Protein AF-A0A1Y5I4E2-F1 (afdb_monomer_lite)

pLDDT: mean 77.75, std 23.13, range [30.97, 98.62]

Secondary structure (DSSP, 8-state):
--SHHHHHHHHHHHHHHHHHHHHHHHHTTS-------------HHHHHHHHHHTT----TTS----------S----TT-S--TT--GGGSPPHHHHHHHHHHHHHHHHHH-HHHHHHHS-HHHHHHHHHHHHHH-SEEEEEEEESSHHHHHHHHHHHHHHTT-----EESSEETTEE-PPPSSSEEEEEETTTTEEEEEE---S--EEEEEEE-TTS-B--EEEE-TTTT--

Radius of gyration: 26.28 Å; chains: 1; bounding box: 71×52×66 Å

Foldseek 3Di:
DPPVVVVVVVVVVVVVVVVVVVVVVVVVVPPPDDDDDDDDDDDVVVVVVVVVVVPDDDDPPPDDDDDPDDPPDDPLPQQQFAAPPDDLVPADALVQLQVLLVQLQVQCVVPNNVRSCVVHPLVSNQSSLLNLLRQFSKKKKKAKAQFPVLRVVLLVLSCNRRVADADEEAPQDDPNHGDDADPTIKIKIAIRVHNYIYIDHDPDDDGAMWIWGQGPVRDTDTGDSDHSCSRPD

InterPro domains:
  IPR014953 Protein of unknown function DUF1824 [PF08854] (100-230)

Structure (mmCIF, N/CA/C/O backbone):
data_AF-A0A1Y5I4E2-F1
#
_entry.id   AF-A0A1Y5I4E2-F1
#
loop_
_atom_site.group_PDB
_atom_site.id
_atom_site.type_symbol
_atom_site.label_atom_id
_atom_site.label_alt_id
_atom_site.label_comp_id
_atom_site.label_asym_id
_atom_site.label_entity_id
_atom_site.label_seq_id
_atom_site.pdbx_PDB_ins_code
_atom_site.Cartn_x
_atom_site.Cartn_y
_atom_site.Cartn_z
_atom_site.occupancy
_atom_site.B_iso_or_equiv
_atom_site.auth_seq_id
_atom_site.auth_comp_id
_atom_site.auth_asym_id
_atom_site.auth_atom_id
_atom_site.pdbx_PDB_model_num
ATOM 1 N N . MET A 1 1 ? -16.237 -11.677 48.655 1.00 51.31 1 MET A N 1
ATOM 2 C CA . MET A 1 1 ? -15.275 -10.548 48.685 1.00 51.31 1 MET A CA 1
ATOM 3 C C . MET A 1 1 ? -13.861 -10.931 48.207 1.00 51.31 1 MET A C 1
ATOM 5 O O . MET A 1 1 ? -12.921 -10.199 48.474 1.00 51.31 1 MET A O 1
ATOM 9 N N . SER A 1 2 ? -13.696 -12.000 47.412 1.00 51.56 2 SER A N 1
ATOM 10 C CA . SER A 1 2 ? -12.362 -12.505 47.020 1.00 51.56 2 SER A CA 1
ATOM 11 C C . SER A 1 2 ? -11.961 -12.226 45.562 1.00 51.56 2 SER A C 1
ATOM 13 O O . SER A 1 2 ? -10.817 -12.459 45.198 1.00 51.56 2 SER A O 1
ATOM 15 N N . HIS A 1 3 ? -12.856 -11.676 44.729 1.00 40.53 3 HIS A N 1
ATOM 16 C CA . HIS A 1 3 ? -12.553 -11.356 43.322 1.00 40.53 3 HIS A CA 1
ATOM 17 C C . HIS A 1 3 ? -11.984 -9.940 43.098 1.00 40.53 3 HIS A C 1
ATOM 19 O O . HIS A 1 3 ? -11.268 -9.718 42.127 1.00 40.53 3 HIS A O 1
ATOM 25 N N . ALA A 1 4 ? -12.230 -8.988 44.007 1.00 40.38 4 ALA A N 1
ATOM 26 C CA . ALA A 1 4 ? -11.749 -7.607 43.861 1.00 40.38 4 ALA A CA 1
ATOM 27 C C . ALA A 1 4 ? -10.243 -7.445 44.169 1.00 40.38 4 ALA A C 1
ATOM 29 O O . ALA A 1 4 ? -9.578 -6.584 43.598 1.00 40.38 4 ALA A O 1
ATOM 30 N N . LEU A 1 5 ? -9.677 -8.309 45.020 1.00 39.72 5 LEU A N 1
ATOM 31 C CA . LEU A 1 5 ? -8.260 -8.265 45.409 1.00 39.72 5 LEU A CA 1
ATOM 32 C C . LEU A 1 5 ? -7.315 -8.845 44.339 1.00 39.72 5 LEU A C 1
ATOM 34 O O . LEU A 1 5 ? -6.164 -8.424 44.248 1.00 39.72 5 LEU A O 1
ATOM 38 N N . ALA A 1 6 ? -7.799 -9.748 43.478 1.00 43.41 6 ALA A N 1
ATOM 39 C CA . ALA A 1 6 ? -7.001 -10.316 42.387 1.00 43.41 6 ALA A CA 1
ATOM 40 C C . ALA A 1 6 ? -6.762 -9.308 41.243 1.00 43.41 6 ALA A C 1
ATOM 42 O O . ALA A 1 6 ? -5.669 -9.251 40.679 1.00 43.41 6 ALA A O 1
ATOM 43 N N . SER A 1 7 ? -7.754 -8.458 40.949 1.00 41.78 7 SER A N 1
ATOM 44 C CA . SER A 1 7 ? -7.669 -7.446 39.885 1.00 41.78 7 SER A CA 1
ATOM 45 C C . SER A 1 7 ? -6.688 -6.313 40.233 1.00 41.78 7 SER A C 1
ATOM 47 O O . SER A 1 7 ? -5.865 -5.911 39.411 1.00 41.78 7 SER A O 1
ATOM 49 N N . LEU A 1 8 ? -6.665 -5.874 41.497 1.00 40.12 8 LEU A N 1
ATOM 50 C CA . LEU A 1 8 ? -5.746 -4.829 41.974 1.00 40.12 8 LEU A CA 1
ATOM 51 C C . LEU A 1 8 ? -4.272 -5.275 41.998 1.00 40.12 8 LEU A C 1
ATOM 53 O O . LEU A 1 8 ? -3.380 -4.468 41.722 1.00 40.12 8 LEU A O 1
ATOM 57 N N . ASN A 1 9 ? -4.001 -6.557 42.268 1.00 40.69 9 ASN A N 1
ATOM 58 C CA . ASN A 1 9 ? -2.637 -7.096 42.248 1.00 40.69 9 ASN A CA 1
ATOM 59 C C . ASN A 1 9 ? -2.086 -7.261 40.822 1.00 40.69 9 ASN A C 1
ATOM 61 O O . ASN A 1 9 ? -0.894 -7.039 40.603 1.00 40.69 9 ASN A O 1
ATOM 65 N N . SER A 1 10 ? -2.945 -7.565 39.842 1.00 40.97 10 SER A N 1
ATOM 66 C CA . SER A 1 10 ? -2.545 -7.642 38.430 1.00 40.97 10 SER A CA 1
ATOM 67 C C . SER A 1 10 ? -2.156 -6.264 37.880 1.00 40.97 10 SER A C 1
ATOM 69 O O . SER A 1 10 ? -1.073 -6.112 37.313 1.00 40.97 10 SER A O 1
ATOM 71 N N . VAL A 1 11 ? -2.959 -5.231 38.170 1.00 41.91 11 VAL A N 1
ATOM 72 C CA . VAL A 1 11 ? -2.691 -3.844 37.746 1.00 41.91 11 VAL A CA 1
ATOM 73 C C . VAL A 1 11 ? -1.412 -3.285 38.389 1.00 41.91 11 VAL A C 1
ATOM 75 O O . VAL A 1 11 ? -0.619 -2.627 37.712 1.00 41.91 11 VAL A O 1
ATOM 78 N N . ARG A 1 12 ? -1.135 -3.587 39.668 1.00 40.00 12 ARG A N 1
ATOM 79 C CA . ARG A 1 12 ? 0.126 -3.180 40.325 1.00 40.00 12 ARG A CA 1
ATOM 80 C C . ARG A 1 12 ? 1.362 -3.847 39.712 1.00 40.00 12 ARG A C 1
ATOM 82 O O . ARG A 1 12 ? 2.395 -3.190 39.576 1.00 40.00 12 ARG A O 1
ATOM 89 N N . SER A 1 13 ? 1.254 -5.107 39.290 1.00 45.50 13 SER A N 1
ATOM 90 C CA . SER A 1 13 ? 2.353 -5.840 38.648 1.00 45.50 13 SER A CA 1
ATOM 91 C C . SER A 1 13 ? 2.711 -5.262 37.270 1.00 45.50 13 SER A C 1
ATOM 93 O O . SER A 1 13 ? 3.890 -5.080 36.955 1.00 45.50 13 SER A O 1
ATOM 95 N N . THR A 1 14 ? 1.714 -4.855 36.474 1.00 44.25 14 THR A N 1
ATOM 96 C CA . THR A 1 14 ? 1.960 -4.284 35.135 1.00 44.25 14 THR A CA 1
ATOM 97 C C . THR A 1 14 ? 2.554 -2.873 35.185 1.00 44.25 14 THR A C 1
ATOM 99 O O . THR A 1 14 ? 3.350 -2.506 34.317 1.00 44.25 14 THR A O 1
ATOM 102 N N . VAL A 1 15 ? 2.218 -2.082 36.211 1.00 44.50 15 VAL A N 1
ATOM 103 C CA . VAL A 1 15 ? 2.801 -0.743 36.421 1.00 44.50 15 VAL A CA 1
ATOM 104 C C . VAL A 1 15 ? 4.270 -0.835 36.863 1.00 44.50 15 VAL A C 1
ATOM 106 O O . VAL A 1 15 ? 5.087 -0.026 36.423 1.00 44.50 15 VAL A O 1
ATOM 109 N N . HIS A 1 16 ? 4.649 -1.848 37.651 1.00 37.38 16 HIS A N 1
ATOM 110 C CA . HIS A 1 16 ? 6.056 -2.101 37.999 1.00 37.38 16 HIS A CA 1
ATOM 111 C C . HIS A 1 16 ? 6.899 -2.571 36.805 1.00 37.38 16 HIS A C 1
ATOM 113 O O . HIS A 1 16 ? 8.017 -2.086 36.629 1.00 37.38 16 HIS A O 1
ATOM 119 N N . ALA A 1 17 ? 6.353 -3.421 35.929 1.00 42.50 17 ALA A N 1
ATOM 120 C CA . ALA A 1 17 ? 7.069 -3.892 34.740 1.00 42.50 17 ALA A CA 1
ATOM 121 C C . ALA A 1 17 ? 7.377 -2.761 33.734 1.00 42.50 17 ALA A C 1
ATOM 123 O O . ALA A 1 17 ? 8.455 -2.730 33.139 1.00 42.50 17 ALA A O 1
ATOM 124 N N . LYS A 1 18 ? 6.469 -1.783 33.578 1.00 41.03 18 LYS A N 1
ATOM 125 C CA . LYS A 1 18 ? 6.695 -0.623 32.694 1.00 41.03 18 LYS A CA 1
ATOM 126 C C . LYS A 1 18 ? 7.703 0.384 33.261 1.00 41.03 18 LYS A C 1
ATOM 128 O O . LYS A 1 18 ? 8.426 0.999 32.482 1.00 41.03 18 LYS A O 1
ATOM 133 N N . LYS A 1 19 ? 7.803 0.522 34.589 1.00 40.22 19 LYS A N 1
ATOM 134 C CA . LYS A 1 19 ? 8.773 1.427 35.234 1.00 40.22 19 LYS A CA 1
ATOM 135 C C . LYS A 1 19 ? 10.211 0.887 35.154 1.00 40.22 19 LYS A C 1
ATOM 137 O O . LYS A 1 19 ? 11.126 1.637 34.828 1.00 40.22 19 LYS A O 1
ATOM 142 N N . GLN A 1 20 ? 10.387 -0.430 35.303 1.00 43.56 20 GLN A N 1
ATOM 143 C CA . GLN A 1 20 ? 11.697 -1.088 35.181 1.00 43.56 20 GLN A CA 1
ATOM 144 C C . GLN A 1 20 ? 12.292 -1.025 33.763 1.00 43.56 20 GLN A C 1
ATOM 146 O O . GLN A 1 20 ? 13.511 -0.969 33.608 1.00 43.56 20 GLN A O 1
ATOM 151 N N . TYR A 1 21 ? 11.457 -1.002 32.717 1.00 38.44 21 TYR A N 1
ATOM 152 C CA . TYR A 1 21 ? 11.947 -0.929 31.335 1.00 38.44 21 TYR A CA 1
ATOM 153 C C . TYR A 1 21 ? 12.496 0.464 30.973 1.00 38.44 21 TYR A C 1
ATOM 155 O O . TYR A 1 21 ? 13.451 0.572 30.206 1.00 38.44 21 TYR A O 1
ATOM 163 N N . VAL A 1 22 ? 11.936 1.527 31.562 1.00 43.38 22 VAL A N 1
ATOM 164 C CA . VAL A 1 22 ? 12.382 2.914 31.343 1.00 43.38 22 VAL A CA 1
ATOM 165 C C . VAL A 1 22 ? 13.633 3.237 32.171 1.00 43.38 22 VAL A C 1
ATOM 167 O O . VAL A 1 22 ? 14.562 3.853 31.655 1.00 43.38 22 VAL A O 1
ATOM 170 N N . GLU A 1 23 ? 13.730 2.749 33.411 1.00 40.38 23 GLU A N 1
ATOM 171 C CA . GLU A 1 23 ? 14.911 2.970 34.268 1.00 40.38 23 GLU A CA 1
ATOM 172 C C . GLU A 1 23 ? 16.158 2.213 33.767 1.00 40.38 23 GLU A C 1
ATOM 174 O O . GLU A 1 23 ? 17.275 2.735 33.830 1.00 40.38 23 GLU A O 1
ATOM 179 N N . ARG A 1 24 ? 15.981 1.036 33.149 1.00 38.97 24 ARG A N 1
ATOM 180 C CA . ARG A 1 24 ? 17.079 0.270 32.532 1.00 38.97 24 ARG A CA 1
ATOM 181 C C . ARG A 1 24 ? 17.623 0.911 31.249 1.00 38.97 24 ARG A C 1
ATOM 183 O O . ARG A 1 24 ? 18.785 0.696 30.927 1.00 38.97 24 ARG A O 1
ATOM 190 N N . TRP A 1 25 ? 16.830 1.728 30.553 1.00 38.53 25 TRP A N 1
ATOM 191 C CA . TRP A 1 25 ? 17.285 2.493 29.383 1.00 38.53 25 TRP A CA 1
ATOM 192 C C . TRP A 1 25 ? 18.037 3.780 29.761 1.00 38.53 25 TRP A C 1
ATOM 194 O O . TRP A 1 25 ? 18.889 4.240 29.004 1.00 38.53 25 TRP A O 1
ATOM 204 N N . ILE A 1 26 ? 17.763 4.347 30.942 1.00 43.56 26 ILE A N 1
ATOM 205 C CA . ILE A 1 26 ? 18.434 5.559 31.441 1.00 43.56 26 ILE A CA 1
ATOM 206 C C . ILE A 1 26 ? 19.771 5.211 32.123 1.00 43.56 26 ILE A C 1
ATOM 208 O O . ILE A 1 26 ? 20.755 5.927 31.940 1.00 43.56 26 ILE A O 1
ATOM 212 N N . SER A 1 27 ? 19.864 4.073 32.822 1.00 37.62 27 SER A N 1
ATOM 213 C CA . SER A 1 27 ? 21.098 3.659 33.513 1.00 37.62 27 SER A CA 1
ATOM 214 C C . SER A 1 27 ? 22.247 3.271 32.566 1.00 37.62 27 SER A C 1
ATOM 216 O O . SER A 1 27 ? 23.404 3.500 32.905 1.00 37.62 27 SER A O 1
ATOM 218 N N . THR A 1 28 ? 21.973 2.783 31.350 1.00 39.16 28 THR A N 1
ATOM 219 C CA . THR A 1 28 ? 23.027 2.438 30.368 1.00 39.16 28 THR A CA 1
ATOM 220 C C . THR A 1 28 ? 23.722 3.666 29.758 1.00 39.16 28 THR A C 1
ATOM 222 O O . THR A 1 28 ? 24.759 3.525 29.117 1.00 39.16 28 THR A O 1
ATOM 225 N N . ARG A 1 29 ? 23.206 4.884 29.979 1.00 38.81 29 ARG A N 1
ATOM 226 C CA . ARG A 1 29 ? 23.812 6.135 29.485 1.00 38.81 29 ARG A CA 1
ATOM 227 C C . ARG A 1 29 ? 24.603 6.912 30.543 1.00 38.81 29 ARG A C 1
ATOM 229 O O . ARG A 1 29 ? 25.260 7.880 30.188 1.00 38.81 29 ARG A O 1
ATOM 236 N N . ALA A 1 30 ? 24.542 6.496 31.810 1.00 36.81 30 ALA A N 1
ATOM 237 C CA . ALA A 1 30 ? 25.152 7.197 32.944 1.00 36.81 30 ALA A CA 1
ATOM 238 C C . ALA A 1 30 ? 26.340 6.443 33.580 1.00 36.81 30 ALA A C 1
ATOM 240 O O . ALA A 1 30 ? 26.859 6.866 34.606 1.00 36.81 30 ALA A O 1
ATOM 241 N N . SER A 1 31 ? 26.797 5.342 32.976 1.00 38.50 31 SER A N 1
ATOM 242 C CA . SER A 1 31 ? 28.003 4.615 33.401 1.00 38.50 31 SER A CA 1
ATOM 243 C C . SER A 1 31 ? 29.049 4.612 32.289 1.00 38.50 31 SER A C 1
ATOM 245 O O . SER A 1 31 ? 29.419 3.574 31.752 1.00 38.50 31 SER A O 1
ATOM 247 N N . SER A 1 32 ? 29.513 5.805 31.932 1.00 38.94 32 SER A N 1
ATOM 248 C CA . SER A 1 32 ? 30.791 6.010 31.250 1.00 38.94 32 SER A CA 1
ATOM 249 C C . SER A 1 32 ? 31.488 7.210 31.882 1.00 38.94 32 SER A C 1
ATOM 251 O O . SER A 1 32 ? 31.763 8.203 31.221 1.00 38.94 32 SER A O 1
ATOM 253 N N . ASP A 1 33 ? 31.699 7.136 33.191 1.00 37.03 33 ASP A N 1
ATOM 254 C CA . ASP A 1 33 ? 32.657 7.997 33.871 1.00 37.03 33 ASP A CA 1
ATOM 255 C C . ASP A 1 33 ? 33.364 7.132 34.913 1.00 37.03 33 ASP A C 1
ATOM 257 O O . ASP A 1 33 ? 32.889 6.901 36.025 1.00 37.03 33 ASP A O 1
ATOM 261 N N . GLY A 1 34 ? 34.435 6.497 34.449 1.00 33.91 34 GLY A N 1
ATOM 262 C CA . GLY A 1 34 ? 35.302 5.636 35.231 1.00 33.91 34 GLY A CA 1
ATOM 263 C C . GLY A 1 34 ? 36.713 6.182 35.139 1.00 33.91 34 GLY A C 1
ATOM 264 O O . GLY A 1 34 ? 37.438 5.876 34.196 1.00 33.91 34 GLY A O 1
ATOM 265 N N . SER A 1 35 ? 37.081 6.999 36.122 1.00 30.97 35 SER A N 1
ATOM 266 C CA . SER A 1 35 ? 38.462 7.365 36.407 1.00 30.97 35 SER A CA 1
ATOM 267 C C . SER A 1 35 ? 39.299 6.100 36.608 1.00 30.97 35 SER A C 1
ATOM 269 O O . SER A 1 35 ? 38.944 5.221 37.393 1.00 30.97 35 SER A O 1
ATOM 271 N N . SER A 1 36 ? 40.427 6.005 35.914 1.00 34.34 36 SER A N 1
ATOM 272 C CA . SER A 1 36 ? 41.507 5.075 36.244 1.00 34.34 36 SER A CA 1
ATOM 273 C C . SER A 1 36 ? 42.821 5.831 36.122 1.00 34.34 36 SER A C 1
ATOM 275 O O . SER A 1 36 ? 43.254 6.191 35.029 1.00 34.34 36 SER A O 1
ATOM 277 N N . GLU A 1 37 ? 43.420 6.123 37.275 1.00 35.97 37 GLU A N 1
ATOM 278 C CA . GLU A 1 37 ? 44.834 6.463 37.381 1.00 35.97 37 GLU A CA 1
ATOM 279 C C . GLU A 1 37 ? 45.659 5.233 36.984 1.00 35.97 37 GLU A C 1
ATOM 281 O O . GLU A 1 37 ? 45.446 4.134 37.492 1.00 35.97 37 GLU A O 1
ATOM 286 N N . GLY A 1 38 ? 46.581 5.421 36.043 1.00 38.34 38 GLY A N 1
ATOM 287 C CA . GLY A 1 38 ? 47.401 4.358 35.465 1.00 38.34 38 GLY A CA 1
ATOM 288 C C . GLY A 1 38 ? 47.805 4.732 34.047 1.00 38.34 38 GLY A C 1
ATOM 289 O O . GLY A 1 38 ? 47.241 4.241 33.075 1.00 38.34 38 GLY A O 1
ATOM 290 N N . GLY A 1 39 ? 48.719 5.694 33.924 1.00 48.09 39 GLY A N 1
ATOM 291 C CA . GLY A 1 39 ? 49.140 6.241 32.641 1.00 48.09 39 GLY A CA 1
ATOM 292 C C . GLY A 1 39 ? 49.983 5.268 31.823 1.00 48.09 39 GLY A C 1
ATOM 293 O O . GLY A 1 39 ? 51.203 5.291 31.922 1.00 48.09 39 GLY A O 1
ATOM 294 N N . GLU A 1 40 ? 49.344 4.533 30.918 1.00 52.78 40 GLU A N 1
ATOM 295 C CA . GLU A 1 40 ? 49.950 4.139 29.646 1.00 52.78 40 GLU A CA 1
ATOM 296 C C . GLU A 1 40 ? 49.044 4.621 28.510 1.00 52.78 40 GLU A C 1
ATOM 298 O O . GLU A 1 40 ? 47.880 4.240 28.386 1.00 52.78 40 GLU A O 1
ATOM 303 N N . LYS A 1 41 ? 49.567 5.537 27.686 1.00 50.78 41 LYS A N 1
ATOM 304 C CA . LYS A 1 41 ? 48.859 6.049 26.511 1.00 50.78 41 LYS A CA 1
ATOM 305 C C . LYS A 1 41 ? 48.628 4.890 25.543 1.00 50.78 41 LYS A C 1
ATOM 307 O O . LYS A 1 41 ? 49.572 4.430 24.904 1.00 50.78 41 LYS A O 1
ATOM 312 N N . PHE A 1 42 ? 47.375 4.471 25.381 1.00 51.09 42 PHE A N 1
ATOM 313 C CA . PHE A 1 42 ? 46.968 3.602 24.281 1.00 51.09 42 PHE A CA 1
ATOM 314 C C . PHE A 1 42 ? 47.317 4.293 22.957 1.00 51.09 42 PHE A C 1
ATOM 316 O O . PHE A 1 42 ? 46.689 5.275 22.561 1.00 51.09 42 PHE A O 1
ATOM 323 N N . THR A 1 43 ? 48.361 3.813 22.287 1.00 73.19 43 THR A N 1
ATOM 324 C CA . THR A 1 43 ? 48.709 4.245 20.932 1.00 73.19 43 THR A CA 1
ATOM 325 C C . THR A 1 43 ? 48.278 3.169 19.946 1.00 73.19 43 THR A C 1
ATOM 327 O O . THR A 1 43 ? 48.347 1.976 20.243 1.00 73.19 43 THR A O 1
ATOM 330 N N . ASN A 1 44 ? 47.870 3.577 18.740 1.00 57.72 44 ASN A N 1
ATOM 331 C CA . ASN A 1 44 ? 47.483 2.648 17.672 1.00 57.72 44 ASN A CA 1
ATOM 332 C C . ASN A 1 44 ? 48.594 1.634 17.336 1.00 57.72 44 ASN A C 1
ATOM 334 O O . ASN A 1 44 ? 48.298 0.541 16.870 1.00 57.72 44 ASN A O 1
ATOM 338 N N . ALA A 1 45 ? 49.861 1.948 17.631 1.00 56.47 45 ALA A N 1
ATOM 339 C CA . ALA A 1 45 ? 50.985 1.030 17.463 1.00 56.47 45 ALA A CA 1
ATOM 340 C C . ALA A 1 45 ? 50.890 -0.219 18.366 1.00 56.47 45 ALA A C 1
ATOM 342 O O . ALA A 1 45 ? 51.206 -1.317 17.913 1.00 56.47 45 ALA A O 1
ATOM 343 N N . GLY A 1 46 ? 50.386 -0.087 19.600 1.00 57.91 46 GLY A N 1
ATOM 344 C CA . GLY A 1 46 ? 50.200 -1.222 20.515 1.00 57.91 46 GLY A CA 1
ATOM 345 C C . GLY A 1 46 ? 49.121 -2.203 20.044 1.00 57.91 46 GLY A C 1
ATOM 346 O O . GLY A 1 46 ? 49.274 -3.415 20.184 1.00 57.91 46 GLY A O 1
ATOM 347 N N . ALA A 1 47 ? 48.069 -1.692 19.395 1.00 57.03 47 ALA A N 1
ATOM 348 C CA . ALA A 1 47 ? 46.997 -2.514 18.836 1.00 57.03 47 ALA A CA 1
ATOM 349 C C . ALA A 1 47 ? 47.472 -3.379 17.652 1.00 57.03 47 ALA A C 1
ATOM 351 O O . ALA A 1 47 ? 47.037 -4.522 17.509 1.00 57.03 47 ALA A O 1
ATOM 352 N N . PHE A 1 48 ? 48.396 -2.870 16.827 1.00 55.66 48 PHE A N 1
ATOM 353 C CA . PHE A 1 48 ? 48.936 -3.621 15.687 1.00 55.66 48 PHE A CA 1
ATOM 354 C C . PHE A 1 48 ? 50.002 -4.653 16.085 1.00 55.66 48 PHE A C 1
ATOM 356 O O . PHE A 1 48 ? 50.066 -5.707 15.450 1.00 55.66 48 PHE A O 1
ATOM 363 N N . SER A 1 49 ? 50.769 -4.424 17.158 1.00 57.31 49 SER A N 1
ATOM 364 C CA . SER A 1 49 ? 51.670 -5.452 17.709 1.00 57.31 49 SER A CA 1
ATOM 365 C C . SER A 1 49 ? 50.889 -6.641 18.281 1.00 57.31 49 SER A 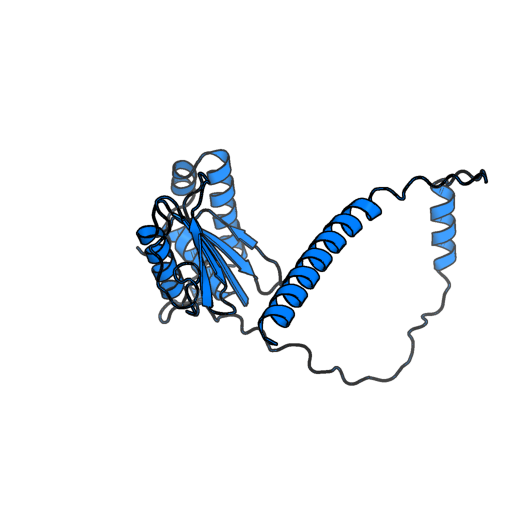C 1
ATOM 367 O O . SER A 1 49 ? 51.186 -7.785 17.929 1.00 57.31 49 SER A O 1
ATOM 369 N N . ALA A 1 50 ? 49.816 -6.382 19.040 1.00 57.00 50 ALA A N 1
ATOM 370 C CA . ALA A 1 50 ? 48.934 -7.424 19.581 1.00 57.00 50 ALA A CA 1
ATOM 371 C C . ALA A 1 50 ? 48.248 -8.269 18.484 1.00 57.00 50 ALA A C 1
ATOM 373 O O . ALA A 1 50 ? 47.993 -9.458 18.670 1.00 57.00 50 ALA A O 1
ATOM 374 N N . LEU A 1 51 ? 47.990 -7.683 17.308 1.00 52.62 51 LEU A N 1
ATOM 375 C CA . LEU A 1 51 ? 47.422 -8.398 16.159 1.00 52.62 51 LEU A CA 1
ATOM 376 C C . LEU A 1 51 ? 48.441 -9.304 15.443 1.00 52.62 51 LEU A C 1
ATOM 378 O O . LEU A 1 51 ? 48.051 -10.260 14.770 1.00 52.62 51 LEU A O 1
ATOM 382 N N . SER A 1 52 ? 49.739 -9.002 15.554 1.00 56.59 52 SER A N 1
ATOM 383 C CA . SER A 1 52 ? 50.804 -9.768 14.894 1.00 56.59 52 SER A CA 1
ATOM 384 C C . SER A 1 52 ? 51.174 -11.047 15.655 1.00 56.59 52 SER A C 1
ATOM 386 O O . SER A 1 52 ? 51.523 -12.049 15.030 1.00 56.59 52 SER A O 1
ATOM 388 N N . GLU A 1 53 ? 50.988 -11.056 16.977 1.00 56.31 53 GLU A N 1
ATOM 389 C CA . GLU A 1 53 ? 51.187 -12.229 17.840 1.00 56.31 53 GLU A CA 1
ATOM 390 C C . GLU A 1 53 ? 50.043 -13.258 17.733 1.00 56.31 53 GLU A C 1
ATOM 392 O O . GLU A 1 53 ? 50.230 -14.433 18.045 1.00 56.31 53 GLU A O 1
ATOM 397 N N . LEU A 1 54 ? 48.880 -12.874 17.187 1.00 50.84 54 LEU A N 1
ATOM 398 C CA . LEU A 1 54 ? 47.722 -13.764 17.010 1.00 50.84 54 LEU A CA 1
ATOM 399 C C . LEU A 1 54 ? 47.810 -14.685 15.770 1.00 50.84 54 LEU A C 1
ATOM 401 O O . LEU A 1 54 ? 46.864 -15.413 15.471 1.00 50.84 54 LEU A O 1
ATOM 405 N N . LYS A 1 55 ? 48.920 -14.664 15.014 1.00 53.72 55 LYS A N 1
ATOM 406 C CA . LYS A 1 55 ? 49.092 -15.475 13.787 1.00 53.72 55 LYS A CA 1
ATOM 407 C C . LYS A 1 55 ? 49.671 -16.876 14.002 1.00 53.72 55 LYS A C 1
ATOM 409 O O . LYS A 1 55 ? 49.699 -17.658 13.055 1.00 53.72 55 LYS A O 1
ATOM 414 N N . THR A 1 56 ? 50.049 -17.233 15.227 1.00 58.00 56 THR A N 1
ATOM 415 C CA . THR A 1 56 ? 50.466 -18.601 15.574 1.00 58.00 56 THR A CA 1
ATOM 416 C C . THR A 1 56 ? 49.608 -19.112 16.717 1.00 58.00 56 THR A C 1
ATOM 418 O O . THR A 1 56 ? 50.009 -19.149 17.874 1.00 58.00 56 THR A O 1
ATOM 421 N N . THR A 1 57 ? 48.381 -19.517 16.415 1.00 48.88 57 THR A N 1
ATOM 422 C CA . THR A 1 57 ? 47.612 -20.382 17.313 1.00 48.88 57 THR A CA 1
ATOM 423 C C . THR A 1 57 ? 46.910 -21.425 16.461 1.00 48.88 57 THR A C 1
ATOM 425 O O . THR A 1 57 ? 46.188 -21.106 15.520 1.00 48.88 57 THR A O 1
ATOM 428 N N . ARG A 1 58 ? 47.226 -22.690 16.752 1.00 56.75 58 ARG A N 1
ATOM 429 C CA . ARG A 1 58 ? 46.631 -23.879 16.137 1.00 56.75 58 ARG A CA 1
ATOM 430 C C . ARG A 1 58 ? 45.112 -23.822 16.302 1.00 56.75 58 ARG A C 1
ATOM 432 O O . ARG A 1 58 ? 44.634 -23.495 17.382 1.00 56.75 58 ARG A O 1
ATOM 439 N N . ASP A 1 59 ? 44.396 -24.154 15.233 1.00 58.62 59 ASP A N 1
ATOM 440 C CA . ASP A 1 59 ? 42.935 -24.160 15.164 1.00 58.62 59 ASP A CA 1
ATOM 441 C C . ASP A 1 59 ? 42.315 -24.994 16.311 1.00 58.62 59 ASP A C 1
ATOM 443 O O . ASP A 1 5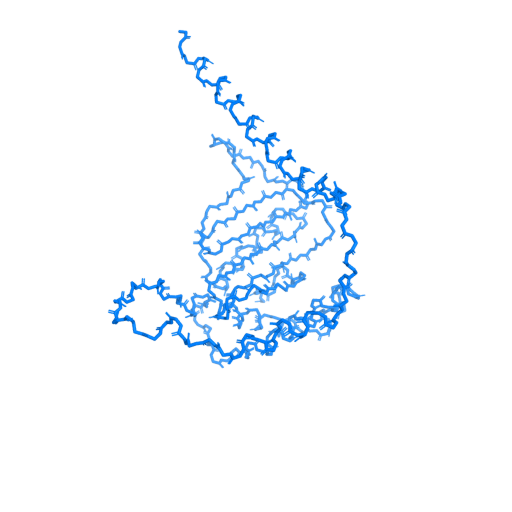9 ? 42.504 -26.215 16.346 1.00 58.62 59 ASP A O 1
ATOM 447 N N . PRO A 1 60 ? 41.583 -24.374 17.256 1.00 55.81 60 PRO A N 1
ATOM 448 C CA . PRO A 1 60 ? 40.952 -25.078 18.369 1.00 55.81 60 PRO A CA 1
ATOM 449 C C . PRO A 1 60 ? 39.665 -25.825 17.969 1.00 55.81 60 PRO A C 1
ATOM 451 O O . PRO A 1 60 ? 39.052 -26.464 18.824 1.00 55.81 60 PRO A O 1
ATOM 454 N N . PHE A 1 61 ? 39.250 -25.784 16.696 1.00 56.56 61 PHE A N 1
ATOM 455 C CA . PHE A 1 61 ? 38.059 -26.475 16.181 1.00 56.56 61 PHE A CA 1
ATOM 456 C C . PHE A 1 61 ? 38.374 -27.684 15.292 1.00 56.56 61 PHE A C 1
ATOM 458 O O . PHE A 1 61 ? 37.461 -28.359 14.801 1.00 56.56 61 PHE A O 1
ATOM 465 N N . ALA A 1 62 ? 39.650 -28.026 15.112 1.00 55.50 62 ALA A N 1
ATOM 466 C CA . ALA A 1 62 ? 40.032 -29.221 14.380 1.00 55.50 62 ALA A CA 1
ATOM 467 C C . ALA A 1 62 ? 39.719 -30.488 15.203 1.00 55.50 62 ALA A C 1
ATOM 469 O O . ALA A 1 62 ? 40.534 -30.946 16.001 1.00 55.50 62 ALA A O 1
ATOM 470 N N . ARG A 1 63 ? 38.553 -31.081 14.901 1.00 50.75 63 ARG A N 1
ATOM 471 C CA . ARG A 1 63 ? 38.000 -32.391 15.317 1.00 50.75 63 ARG A CA 1
ATOM 472 C C . ARG A 1 63 ? 36.976 -32.337 16.452 1.00 50.75 63 ARG A C 1
ATOM 474 O O . ARG A 1 63 ? 37.285 -32.527 17.621 1.00 50.75 63 ARG A O 1
ATOM 481 N N . THR A 1 64 ? 35.706 -32.305 16.065 1.00 44.97 64 THR A N 1
ATOM 482 C CA . THR A 1 64 ? 34.702 -33.208 16.639 1.00 44.97 64 THR A CA 1
ATOM 483 C C . THR A 1 64 ? 33.713 -33.594 15.546 1.00 44.97 64 THR A C 1
ATOM 485 O O . THR A 1 64 ? 33.233 -32.767 14.777 1.00 44.97 64 THR A O 1
ATOM 488 N N . SER A 1 65 ? 33.501 -34.899 15.463 1.00 48.59 65 SER A N 1
ATOM 489 C CA . SER A 1 65 ? 32.622 -35.647 14.579 1.00 48.59 65 SER A CA 1
ATOM 490 C C . SER A 1 65 ? 31.242 -35.011 14.392 1.00 48.59 65 SER A C 1
ATOM 492 O O . SER A 1 65 ? 30.671 -34.441 15.319 1.00 48.59 65 SER A O 1
ATOM 494 N N . ALA A 1 66 ? 30.710 -35.165 13.178 1.00 48.88 66 ALA A N 1
ATOM 495 C CA . ALA A 1 66 ? 29.397 -34.722 12.729 1.00 48.88 66 ALA A CA 1
ATOM 496 C C . ALA A 1 66 ? 28.295 -34.880 13.793 1.00 48.88 66 ALA A C 1
ATOM 498 O O . ALA A 1 66 ? 27.805 -35.977 14.061 1.00 48.88 66 ALA A O 1
ATOM 499 N N . ARG A 1 67 ? 27.858 -33.751 14.357 1.00 45.34 67 ARG A N 1
ATOM 500 C CA . ARG A 1 67 ? 26.566 -33.646 15.035 1.00 45.34 67 ARG A CA 1
ATOM 501 C C . ARG A 1 67 ? 25.488 -33.572 13.947 1.00 45.34 67 ARG A C 1
ATOM 503 O O . ARG A 1 67 ? 25.605 -32.702 13.080 1.00 45.34 67 ARG A O 1
ATOM 510 N N . PRO A 1 68 ? 24.451 -34.427 13.950 1.00 47.06 68 PRO A N 1
ATOM 511 C CA . PRO A 1 68 ? 23.356 -34.285 13.002 1.00 47.06 68 PRO A CA 1
ATOM 512 C C . PRO A 1 68 ? 22.717 -32.907 13.190 1.00 47.06 68 PRO A C 1
ATOM 514 O O . PRO A 1 68 ? 22.292 -32.534 14.287 1.00 47.06 68 PRO A O 1
ATOM 517 N N . ARG A 1 69 ? 22.721 -32.124 12.108 1.00 42.88 69 ARG A N 1
ATOM 518 C CA . ARG A 1 69 ? 22.065 -30.822 12.022 1.00 42.88 69 ARG A CA 1
ATOM 519 C C . ARG A 1 69 ? 20.580 -31.044 12.299 1.00 42.88 69 ARG A C 1
ATOM 521 O O . ARG A 1 69 ? 19.915 -31.747 11.544 1.00 42.88 69 ARG A O 1
ATOM 528 N N . ALA A 1 70 ? 20.073 -30.469 13.389 1.00 47.56 70 ALA A N 1
ATOM 529 C CA . ALA A 1 70 ? 18.635 -30.380 13.612 1.00 47.56 70 ALA A CA 1
ATOM 530 C C . ALA A 1 70 ? 17.991 -29.722 12.376 1.00 47.56 70 ALA A C 1
ATOM 532 O O . ALA A 1 70 ? 18.591 -28.780 11.843 1.00 47.56 70 ALA A O 1
ATOM 533 N N . PRO A 1 71 ? 16.829 -30.196 11.891 1.00 47.12 71 PRO A N 1
ATOM 534 C CA . PRO A 1 71 ? 16.179 -29.612 10.725 1.00 47.12 71 PRO A CA 1
ATOM 535 C C . PRO A 1 71 ? 15.843 -28.150 11.032 1.00 47.12 71 PRO A C 1
ATOM 537 O O . PRO A 1 71 ? 14.943 -27.838 11.808 1.00 47.12 71 PRO A O 1
ATOM 540 N N . SER A 1 72 ? 16.644 -27.249 10.470 1.00 50.97 72 SER A N 1
ATOM 541 C CA . SER A 1 72 ? 16.466 -25.814 10.594 1.00 50.97 72 SER A CA 1
ATOM 542 C C . SER A 1 72 ? 15.427 -25.361 9.578 1.00 50.97 72 SER A C 1
ATOM 544 O O . SER A 1 72 ? 15.693 -25.431 8.379 1.00 50.97 72 SER A O 1
ATOM 546 N N . THR A 1 73 ? 14.325 -24.836 10.117 1.00 51.50 73 THR A N 1
ATOM 547 C CA . THR A 1 73 ? 13.384 -23.894 9.494 1.00 51.50 73 THR A CA 1
ATOM 548 C C . THR A 1 73 ? 12.412 -24.507 8.475 1.00 51.50 73 THR A C 1
ATOM 550 O O . THR A 1 73 ? 12.846 -25.216 7.567 1.00 51.50 73 THR A O 1
ATOM 553 N N . PRO A 1 74 ? 11.090 -24.242 8.576 1.00 43.09 74 PRO A N 1
ATOM 554 C CA . PRO A 1 74 ? 10.183 -24.558 7.480 1.00 43.09 74 PRO A CA 1
ATOM 555 C C . PRO A 1 74 ? 10.684 -23.844 6.226 1.00 43.09 74 PRO A C 1
ATOM 557 O O . PRO A 1 74 ? 11.071 -22.676 6.283 1.00 43.09 74 PRO A O 1
ATOM 560 N N . SER A 1 75 ? 10.706 -24.569 5.111 1.00 41.88 75 SER A N 1
ATOM 561 C CA . SER A 1 75 ? 10.940 -24.003 3.789 1.00 41.88 75 SER A CA 1
ATOM 562 C C . SER A 1 75 ? 10.013 -22.801 3.624 1.00 41.88 75 SER A C 1
ATOM 564 O O . SER A 1 75 ? 8.792 -22.952 3.575 1.00 41.88 75 SER A O 1
ATOM 566 N N . ILE A 1 76 ? 10.594 -21.598 3.618 1.00 47.78 76 ILE A N 1
ATOM 567 C CA . ILE A 1 76 ? 9.885 -20.393 3.211 1.00 47.78 76 ILE A CA 1
ATOM 568 C C . ILE A 1 76 ? 9.479 -20.664 1.771 1.00 47.78 76 ILE A C 1
ATOM 570 O O . ILE A 1 76 ? 10.323 -20.734 0.881 1.00 47.78 76 ILE A O 1
ATOM 574 N N . THR A 1 77 ? 8.193 -20.916 1.568 1.00 48.91 77 THR A N 1
ATOM 575 C CA . THR A 1 77 ? 7.649 -21.089 0.230 1.00 48.91 77 THR A CA 1
ATOM 576 C C . THR A 1 77 ? 7.693 -19.707 -0.412 1.00 48.91 77 THR A C 1
ATOM 578 O O . THR A 1 77 ? 6.902 -18.832 -0.077 1.00 48.91 77 THR A O 1
ATOM 581 N N . THR A 1 78 ? 8.689 -19.454 -1.252 1.00 53.09 78 THR A N 1
ATOM 582 C CA . THR A 1 78 ? 8.706 -18.301 -2.155 1.00 53.09 78 THR A CA 1
ATOM 583 C C . THR A 1 78 ? 7.677 -18.548 -3.264 1.00 53.09 78 THR A C 1
ATOM 585 O O . THR A 1 78 ? 7.484 -19.690 -3.680 1.00 53.09 78 THR A O 1
ATOM 588 N N . GLY A 1 79 ? 6.959 -17.511 -3.713 1.00 58.12 79 GLY A N 1
ATOM 589 C CA . GLY A 1 79 ? 5.879 -17.665 -4.705 1.00 58.12 79 GLY A CA 1
ATOM 590 C C . GLY A 1 79 ? 4.444 -17.613 -4.167 1.00 58.12 79 GLY A C 1
ATOM 591 O O . GLY A 1 79 ? 3.522 -17.907 -4.919 1.00 58.12 79 GLY A O 1
ATOM 592 N N . VAL A 1 80 ? 4.223 -17.271 -2.891 1.00 74.56 80 VAL A N 1
ATOM 593 C CA . VAL A 1 80 ? 2.900 -17.434 -2.245 1.00 74.56 80 VAL A CA 1
ATOM 594 C C . VAL A 1 80 ? 1.909 -16.311 -2.578 1.00 74.56 80 VAL A C 1
ATOM 596 O O . VAL A 1 80 ? 0.707 -16.556 -2.626 1.00 74.56 80 VAL A O 1
ATOM 599 N N . PHE A 1 81 ? 2.380 -15.089 -2.845 1.00 88.00 81 PHE A N 1
ATOM 600 C CA . PHE A 1 81 ? 1.510 -13.915 -3.010 1.00 88.00 81 PHE A CA 1
ATOM 601 C C . PHE A 1 81 ? 1.311 -13.535 -4.481 1.00 88.00 81 PHE A C 1
ATOM 603 O O . PHE A 1 81 ? 1.719 -12.463 -4.937 1.00 88.00 81 PHE A O 1
ATOM 610 N N . ILE A 1 82 ? 0.712 -14.450 -5.244 1.00 88.19 82 ILE A N 1
ATOM 611 C CA . ILE A 1 82 ? 0.367 -14.244 -6.654 1.00 88.19 82 ILE A CA 1
ATOM 612 C C . ILE A 1 82 ? -1.089 -14.645 -6.862 1.00 88.19 82 ILE A C 1
ATOM 614 O O . ILE A 1 82 ? -1.491 -15.766 -6.556 1.00 88.19 82 ILE A O 1
ATOM 618 N N . LYS A 1 83 ? -1.888 -13.733 -7.419 1.00 88.19 83 LYS A N 1
ATOM 619 C CA . LYS A 1 83 ? -3.268 -14.028 -7.808 1.00 88.19 83 LYS A CA 1
ATOM 620 C C . LYS A 1 83 ? -3.304 -15.032 -8.957 1.00 88.19 83 LYS A C 1
ATOM 622 O O . LYS A 1 83 ? -2.528 -14.941 -9.908 1.00 88.19 83 LYS A O 1
ATOM 627 N N . THR A 1 84 ? -4.250 -15.965 -8.893 1.00 84.75 84 THR A N 1
ATOM 628 C CA . THR A 1 84 ? -4.501 -16.931 -9.967 1.00 84.75 84 THR A CA 1
ATOM 629 C C . THR A 1 84 ? -4.710 -16.209 -11.301 1.00 84.75 84 THR A C 1
ATOM 631 O O . THR A 1 84 ? -5.501 -15.272 -11.383 1.00 84.75 84 THR A O 1
ATOM 634 N N . GLY A 1 85 ? -3.994 -16.646 -12.339 1.00 82.12 85 GLY A N 1
ATOM 635 C CA . GLY A 1 85 ? -4.041 -16.048 -13.678 1.00 82.12 85 GLY A CA 1
ATOM 636 C C . GLY A 1 85 ? -2.961 -14.998 -13.959 1.00 82.12 85 GLY A C 1
ATOM 637 O O . GLY A 1 85 ? -2.823 -14.590 -15.108 1.00 82.12 85 GLY A O 1
ATOM 638 N N . VAL A 1 86 ? -2.165 -14.588 -12.965 1.00 84.94 86 VAL A N 1
ATOM 639 C CA . VAL A 1 86 ? -0.979 -13.748 -13.196 1.00 84.94 86 VAL A CA 1
ATOM 640 C C . VAL A 1 86 ? 0.221 -14.638 -13.520 1.00 84.94 86 VAL A C 1
ATOM 642 O O . VAL A 1 86 ? 0.632 -15.459 -12.701 1.00 84.94 86 VAL A O 1
ATOM 645 N N . ASP A 1 87 ? 0.807 -14.454 -14.705 1.00 85.75 87 ASP A N 1
ATOM 646 C CA . ASP A 1 87 ? 2.034 -15.145 -15.101 1.00 85.75 87 ASP A CA 1
ATOM 647 C C . ASP A 1 87 ? 3.264 -14.465 -14.480 1.00 85.75 87 ASP A C 1
ATOM 649 O O . ASP A 1 87 ? 3.670 -13.368 -14.875 1.00 85.75 87 ASP A O 1
ATOM 653 N N . ALA A 1 88 ? 3.877 -15.140 -13.505 1.00 83.81 88 ALA A N 1
ATOM 654 C CA . ALA A 1 88 ? 5.069 -14.662 -12.812 1.00 83.81 88 ALA A CA 1
ATOM 655 C C . ALA A 1 88 ? 6.276 -14.458 -13.745 1.00 83.81 88 ALA A C 1
ATOM 657 O O . ALA A 1 88 ? 7.148 -13.643 -13.439 1.00 83.81 88 ALA A O 1
ATOM 658 N N . SER A 1 89 ? 6.332 -15.163 -14.881 1.00 86.19 89 SER A N 1
ATOM 659 C CA . SER A 1 89 ? 7.420 -15.032 -15.858 1.00 86.19 89 SER A CA 1
ATOM 660 C C . SER A 1 89 ? 7.353 -13.725 -16.653 1.00 86.19 89 SER A C 1
ATOM 662 O O . SER A 1 89 ? 8.380 -13.234 -17.119 1.00 86.19 89 SER A O 1
ATOM 664 N N . MET A 1 90 ? 6.166 -13.115 -16.750 1.00 90.50 90 MET A N 1
ATOM 665 C CA . MET A 1 90 ? 5.966 -11.815 -17.395 1.00 90.50 90 MET A CA 1
ATOM 666 C C . MET A 1 90 ? 6.191 -10.634 -16.441 1.00 90.50 90 MET A C 1
ATOM 668 O O . MET A 1 90 ? 6.105 -9.474 -16.857 1.00 90.50 90 MET A O 1
ATOM 672 N N . LEU A 1 91 ? 6.439 -10.885 -15.154 1.00 93.31 91 LEU A N 1
ATOM 673 C CA . LEU A 1 91 ? 6.721 -9.834 -14.180 1.00 93.31 91 LEU A CA 1
ATOM 674 C C . LEU A 1 91 ? 8.182 -9.368 -14.290 1.00 93.31 91 LEU A C 1
ATOM 676 O O . LEU A 1 91 ? 9.064 -10.182 -14.572 1.00 93.31 91 LEU A O 1
ATOM 680 N N . PRO A 1 92 ? 8.473 -8.078 -14.031 1.00 95.56 92 PRO A N 1
ATOM 681 C CA . PRO A 1 92 ? 9.846 -7.585 -14.020 1.00 95.56 92 PRO A CA 1
ATOM 682 C C . PRO A 1 92 ? 10.725 -8.353 -13.021 1.00 95.56 92 PRO A C 1
ATOM 684 O O . PRO A 1 92 ? 10.245 -8.991 -12.068 1.00 95.56 92 PRO A O 1
ATOM 687 N N . THR A 1 93 ? 12.039 -8.287 -13.240 1.00 95.12 93 THR A N 1
ATOM 688 C CA . THR A 1 93 ? 13.015 -8.866 -12.312 1.00 95.12 93 THR A CA 1
ATOM 689 C C . THR A 1 93 ? 12.938 -8.167 -10.952 1.00 95.12 93 THR A C 1
ATOM 691 O O . THR A 1 93 ? 12.486 -7.025 -10.858 1.00 95.12 93 THR A O 1
ATOM 694 N N . THR A 1 94 ? 13.401 -8.824 -9.881 1.00 94.19 94 THR A N 1
ATOM 695 C CA . THR A 1 94 ? 13.479 -8.201 -8.545 1.00 94.19 94 THR A CA 1
ATOM 696 C C . THR A 1 94 ? 14.244 -6.882 -8.596 1.00 94.19 94 THR A C 1
ATOM 698 O O . THR A 1 94 ? 13.793 -5.886 -8.042 1.00 94.19 94 THR A O 1
ATOM 701 N N . ARG A 1 95 ? 15.372 -6.855 -9.320 1.00 95.69 95 ARG A N 1
ATOM 702 C CA . ARG A 1 95 ? 16.209 -5.663 -9.471 1.00 95.69 95 ARG A CA 1
ATOM 703 C C . ARG A 1 95 ? 15.453 -4.521 -10.146 1.00 95.69 95 ARG A C 1
ATOM 705 O O . ARG A 1 95 ? 15.458 -3.417 -9.614 1.00 95.69 95 ARG A O 1
ATOM 712 N N . ASP A 1 96 ? 14.800 -4.781 -11.277 1.00 97.00 96 ASP A N 1
ATOM 713 C CA . ASP A 1 96 ? 14.087 -3.736 -12.023 1.00 97.00 96 ASP A CA 1
ATOM 714 C C . ASP A 1 96 ? 12.898 -3.198 -11.224 1.00 97.00 96 ASP A C 1
ATOM 716 O O . ASP A 1 96 ? 12.689 -1.986 -11.156 1.00 97.00 96 ASP A O 1
ATOM 720 N N . ALA A 1 97 ? 12.164 -4.094 -10.557 1.00 97.06 97 ALA A N 1
ATOM 721 C CA . ALA A 1 97 ? 11.050 -3.728 -9.695 1.00 97.06 97 ALA A CA 1
ATOM 722 C C . ALA A 1 97 ? 11.506 -2.872 -8.503 1.00 97.06 97 ALA A C 1
ATOM 724 O O . ALA A 1 97 ? 10.903 -1.836 -8.222 1.00 97.06 97 ALA A O 1
ATOM 725 N N . GLU A 1 98 ? 12.597 -3.252 -7.828 1.00 96.69 98 GLU A N 1
ATOM 726 C CA . GLU A 1 98 ? 13.179 -2.430 -6.766 1.00 96.69 98 GLU A CA 1
ATOM 727 C C . GLU A 1 98 ? 13.635 -1.066 -7.289 1.00 96.69 98 GLU A C 1
ATOM 729 O O . GLU A 1 98 ? 13.364 -0.054 -6.649 1.00 96.69 98 GLU A O 1
ATOM 734 N N . THR A 1 99 ? 14.339 -1.016 -8.423 1.00 97.75 99 THR A N 1
ATOM 735 C CA . THR A 1 99 ? 14.820 0.244 -9.003 1.00 97.75 99 THR A CA 1
ATOM 736 C C . THR A 1 99 ? 13.659 1.181 -9.323 1.00 97.75 99 THR A C 1
ATOM 738 O O . THR A 1 99 ? 13.729 2.366 -8.993 1.00 97.75 99 THR A O 1
ATOM 741 N N . LEU A 1 100 ? 12.578 0.662 -9.908 1.00 98.00 100 LEU A N 1
ATOM 742 C CA . LEU A 1 100 ? 11.404 1.461 -10.240 1.00 98.00 100 LEU A CA 1
ATOM 743 C C . LEU A 1 100 ? 10.686 1.975 -8.986 1.00 98.00 100 LEU A C 1
ATOM 745 O O . LEU A 1 100 ? 10.397 3.168 -8.890 1.00 98.00 100 LEU A O 1
ATOM 749 N N . LEU A 1 101 ? 10.451 1.108 -7.997 1.00 97.56 101 LEU A N 1
ATOM 750 C CA . LEU A 1 101 ? 9.772 1.498 -6.760 1.00 97.56 101 LEU A CA 1
ATOM 751 C C . LEU A 1 101 ? 10.620 2.450 -5.897 1.00 97.56 101 LEU A C 1
ATOM 753 O O . LEU A 1 101 ? 10.062 3.371 -5.302 1.00 97.56 101 LEU A O 1
ATOM 757 N N . LYS A 1 102 ? 11.954 2.297 -5.872 1.00 97.38 102 LYS A N 1
ATOM 758 C CA . LYS A 1 102 ? 12.875 3.261 -5.228 1.00 97.38 102 LYS A CA 1
ATOM 759 C C . LYS A 1 102 ? 12.827 4.615 -5.921 1.00 97.38 102 LYS A C 1
ATOM 761 O O . LYS A 1 102 ? 12.708 5.632 -5.248 1.00 97.38 102 LYS A O 1
ATOM 766 N N . ARG A 1 103 ? 12.857 4.637 -7.258 1.00 97.56 103 ARG A N 1
ATOM 767 C CA . ARG A 1 103 ? 12.764 5.882 -8.029 1.00 97.56 103 ARG A CA 1
ATOM 768 C C . ARG A 1 103 ? 11.457 6.619 -7.750 1.00 97.56 103 ARG A C 1
ATOM 770 O O . ARG A 1 103 ? 11.488 7.835 -7.556 1.00 97.56 103 ARG A O 1
ATOM 777 N N . PHE A 1 104 ? 10.329 5.907 -7.739 1.00 97.62 104 PHE A N 1
ATOM 778 C CA . PHE A 1 104 ? 9.033 6.491 -7.390 1.00 97.62 104 PHE A CA 1
ATOM 779 C C . PHE A 1 104 ? 9.082 7.122 -5.998 1.00 97.62 104 PHE A C 1
ATOM 781 O O . PHE A 1 104 ? 8.770 8.298 -5.843 1.00 97.62 104 PHE A O 1
ATOM 788 N N . ASP A 1 105 ? 9.551 6.360 -5.013 1.00 96.00 105 ASP A N 1
ATOM 789 C CA . ASP A 1 105 ? 9.634 6.777 -3.618 1.00 96.00 105 ASP A CA 1
ATOM 790 C C . ASP A 1 105 ? 10.529 8.020 -3.416 1.00 96.00 105 ASP A C 1
ATOM 792 O O . ASP A 1 105 ? 10.127 9.023 -2.821 1.00 96.00 105 ASP A O 1
ATOM 796 N N . GLU A 1 106 ? 11.731 8.013 -3.992 1.00 96.38 106 GLU A N 1
ATOM 797 C CA . GLU A 1 106 ? 12.651 9.156 -3.972 1.00 96.38 106 GLU A CA 1
ATOM 798 C C . GLU A 1 106 ? 12.054 10.393 -4.651 1.00 96.38 106 GLU A C 1
ATOM 800 O O . GLU A 1 106 ? 12.169 11.508 -4.133 1.00 96.38 106 GLU A O 1
ATOM 805 N N . THR A 1 107 ? 11.384 10.205 -5.792 1.00 96.12 107 THR A N 1
ATOM 806 C CA . THR A 1 107 ? 10.736 11.304 -6.519 1.00 96.12 107 THR A CA 1
ATOM 807 C C . THR A 1 107 ? 9.576 11.872 -5.711 1.00 96.12 107 THR A C 1
ATOM 809 O O . THR A 1 107 ? 9.475 13.091 -5.582 1.00 96.12 107 THR A O 1
ATOM 812 N N . GLN A 1 108 ? 8.759 11.017 -5.095 1.00 95.00 108 GLN A N 1
ATOM 813 C CA . GLN A 1 108 ? 7.628 11.435 -4.271 1.00 95.00 108 GLN A CA 1
ATOM 814 C C . GLN A 1 108 ? 8.090 12.256 -3.068 1.00 95.00 108 GLN A C 1
ATOM 816 O O . GLN A 1 108 ? 7.538 13.322 -2.798 1.00 95.00 108 GLN A O 1
ATOM 821 N N . ARG A 1 109 ? 9.141 11.812 -2.367 1.00 92.44 109 ARG A N 1
ATOM 822 C CA . ARG A 1 109 ? 9.684 12.551 -1.215 1.00 92.44 109 ARG A CA 1
ATOM 823 C C . ARG A 1 109 ? 10.325 13.879 -1.601 1.00 92.44 109 ARG A C 1
ATOM 825 O O . ARG A 1 109 ? 10.306 14.810 -0.801 1.00 92.44 109 ARG A O 1
ATOM 832 N N . LYS A 1 110 ? 10.914 13.965 -2.795 1.00 95.19 110 LYS A N 1
ATOM 833 C CA . LYS A 1 110 ? 11.617 15.166 -3.260 1.00 95.19 110 LYS A CA 1
ATOM 834 C C . LYS A 1 110 ? 10.692 16.191 -3.917 1.00 95.19 110 LYS A C 1
ATOM 836 O O . LYS A 1 110 ? 10.930 17.386 -3.773 1.00 95.19 110 LYS A O 1
ATOM 841 N N . ALA A 1 111 ? 9.697 15.731 -4.670 1.00 94.00 111 ALA A N 1
ATOM 842 C CA . ALA A 1 111 ? 8.928 16.554 -5.603 1.00 94.00 111 ALA A CA 1
ATOM 843 C C . ALA A 1 111 ? 7.404 16.341 -5.530 1.00 94.00 111 ALA A C 1
ATOM 845 O O . ALA A 1 111 ? 6.674 17.004 -6.261 1.00 94.00 111 ALA A O 1
ATOM 846 N N . GLY A 1 112 ? 6.914 15.465 -4.649 1.00 91.12 112 GLY A N 1
ATOM 847 C CA . GLY A 1 112 ? 5.487 15.190 -4.477 1.00 91.12 112 GLY A CA 1
ATOM 848 C C . GLY A 1 112 ? 4.955 14.052 -5.353 1.00 91.12 112 GLY A C 1
ATOM 849 O O . GLY A 1 112 ? 5.645 13.517 -6.222 1.00 91.12 112 GLY A O 1
ATOM 850 N N . GLU A 1 113 ? 3.709 13.660 -5.089 1.00 89.31 113 GLU A N 1
ATOM 851 C CA . GLU A 1 113 ? 3.046 12.511 -5.720 1.00 89.31 113 GLU A CA 1
ATOM 852 C C . GLU A 1 113 ? 2.876 12.674 -7.235 1.00 89.31 113 GLU A C 1
ATOM 854 O O . GLU A 1 113 ? 3.246 11.770 -7.983 1.00 89.31 113 GLU A O 1
ATOM 859 N N . ASP A 1 114 ? 2.429 13.843 -7.699 1.00 91.06 114 ASP A N 1
ATOM 860 C CA . ASP A 1 114 ? 2.208 14.109 -9.127 1.00 91.06 114 ASP A CA 1
ATOM 861 C C . ASP A 1 114 ? 3.490 13.930 -9.955 1.00 91.06 114 ASP A C 1
ATOM 863 O O . ASP A 1 114 ? 3.489 13.304 -11.018 1.00 91.06 114 ASP A O 1
ATOM 867 N N . ALA A 1 115 ? 4.621 14.420 -9.437 1.00 93.56 115 ALA A N 1
ATOM 868 C CA . ALA A 1 115 ? 5.920 14.257 -10.080 1.00 93.56 115 ALA A CA 1
ATOM 869 C C . ALA A 1 115 ? 6.355 12.783 -10.120 1.00 93.56 115 ALA A C 1
ATOM 871 O O . ALA A 1 115 ? 6.933 12.331 -11.111 1.00 93.56 115 ALA A O 1
ATOM 872 N N . ALA A 1 116 ? 6.066 12.017 -9.065 1.00 93.38 116 ALA A N 1
ATOM 873 C CA . ALA A 1 116 ? 6.398 10.598 -8.995 1.00 93.38 116 ALA A CA 1
ATOM 874 C C . ALA A 1 116 ? 5.566 9.761 -9.976 1.00 93.38 116 ALA A C 1
ATOM 876 O O . ALA A 1 116 ? 6.124 8.902 -10.661 1.00 93.38 116 ALA A O 1
ATOM 877 N N . LEU A 1 117 ? 4.268 10.055 -10.101 1.00 90.69 117 LEU A N 1
ATOM 878 C CA . LEU A 1 117 ? 3.367 9.415 -11.066 1.00 90.69 117 LEU A CA 1
ATOM 879 C C . LEU A 1 117 ? 3.700 9.784 -12.515 1.00 90.69 117 LEU A C 1
ATOM 881 O O . LEU A 1 117 ? 3.558 8.952 -13.408 1.00 90.69 117 LEU A O 1
ATOM 885 N N . SER A 1 118 ? 4.203 10.997 -12.756 1.00 91.50 118 SER A N 1
ATOM 886 C CA . SER A 1 118 ? 4.737 11.369 -14.070 1.00 91.50 118 SER A CA 1
ATOM 887 C C . SER A 1 118 ? 6.068 10.675 -14.378 1.00 91.50 118 SER A C 1
ATOM 889 O O . SER A 1 118 ? 6.360 10.412 -15.543 1.00 91.50 118 SER A O 1
ATOM 891 N N . ALA A 1 119 ? 6.898 10.402 -13.367 1.00 90.25 119 ALA A N 1
ATOM 892 C CA . ALA A 1 119 ? 8.198 9.756 -13.545 1.00 90.25 119 ALA A CA 1
ATOM 893 C C . ALA A 1 119 ? 8.108 8.225 -13.659 1.00 90.25 119 ALA A C 1
ATOM 895 O O . ALA A 1 119 ? 8.995 7.608 -14.258 1.00 90.25 119 ALA A O 1
ATOM 896 N N . CYS A 1 120 ? 7.081 7.621 -13.055 1.00 91.81 120 CYS A N 1
ATOM 897 C CA . CYS A 1 120 ? 6.825 6.184 -13.037 1.00 91.81 120 CYS A CA 1
ATOM 898 C C . CYS A 1 120 ? 5.345 5.925 -13.342 1.00 91.81 120 CYS A C 1
ATOM 900 O O . CYS A 1 120 ? 4.477 6.200 -12.517 1.00 91.81 120 CYS A O 1
ATOM 902 N N . GLU A 1 121 ? 5.061 5.359 -14.514 1.00 90.62 121 GLU A N 1
ATOM 903 C CA . GLU A 1 121 ? 3.689 5.087 -14.944 1.00 90.62 121 GLU A CA 1
ATOM 904 C C . GLU A 1 121 ? 2.996 4.040 -14.054 1.00 90.62 121 GLU A C 1
ATOM 906 O O . GLU A 1 121 ? 3.614 3.060 -13.620 1.00 90.62 121 GLU A O 1
ATOM 911 N N . ARG A 1 122 ? 1.681 4.199 -13.834 1.00 91.31 122 ARG A N 1
ATOM 912 C CA . ARG A 1 122 ? 0.880 3.299 -12.978 1.00 91.31 122 ARG A CA 1
ATOM 913 C C . ARG A 1 122 ? 1.018 1.809 -13.342 1.00 91.31 122 ARG A C 1
ATOM 915 O O . ARG A 1 122 ? 1.269 1.032 -12.423 1.00 91.31 122 ARG A O 1
ATOM 922 N N . PRO A 1 123 ? 0.961 1.377 -14.622 1.00 93.56 123 PRO A N 1
ATOM 923 C CA . PRO A 1 123 ? 1.138 -0.040 -14.964 1.00 93.56 123 PRO A CA 1
ATOM 924 C C . PRO A 1 123 ? 2.519 -0.590 -14.580 1.00 93.56 123 PRO A C 1
ATOM 926 O O . PRO A 1 123 ? 2.661 -1.764 -14.239 1.00 93.56 123 PRO A O 1
ATOM 929 N N . ALA A 1 124 ? 3.556 0.250 -14.618 1.00 94.62 124 ALA A N 1
ATOM 930 C CA . ALA A 1 124 ? 4.901 -0.151 -14.230 1.00 94.62 124 ALA A CA 1
ATOM 931 C C . ALA A 1 124 ? 5.031 -0.288 -12.703 1.00 94.62 124 ALA A C 1
ATOM 933 O O . ALA A 1 124 ? 5.676 -1.230 -12.232 1.00 94.62 124 ALA A O 1
ATOM 934 N N . LEU A 1 125 ? 4.373 0.597 -11.940 1.00 96.44 125 LEU A N 1
ATOM 935 C CA . LEU A 1 125 ? 4.248 0.480 -10.482 1.00 96.44 125 LEU A CA 1
ATOM 936 C C . LEU A 1 125 ? 3.518 -0.811 -10.107 1.00 96.44 125 LEU A C 1
ATOM 938 O O . LEU A 1 125 ? 4.057 -1.607 -9.342 1.00 96.44 125 LEU A O 1
ATOM 942 N N . GLU A 1 126 ? 2.356 -1.064 -10.713 1.00 95.94 126 GLU A N 1
ATOM 943 C CA . GLU A 1 126 ? 1.565 -2.275 -10.487 1.00 95.94 126 GLU A CA 1
ATOM 944 C C . GLU A 1 126 ? 2.401 -3.544 -10.715 1.00 95.94 126 GLU A C 1
ATOM 946 O O . GLU A 1 126 ? 2.530 -4.393 -9.824 1.00 95.94 126 GLU A O 1
ATOM 951 N N . ARG A 1 127 ? 3.015 -3.670 -11.900 1.00 95.88 127 ARG A N 1
ATOM 952 C CA . ARG A 1 127 ? 3.816 -4.850 -12.263 1.00 95.88 127 ARG A CA 1
ATOM 953 C C . ARG A 1 127 ? 5.014 -5.028 -11.339 1.00 95.88 127 ARG A C 1
ATOM 955 O O . ARG A 1 127 ? 5.335 -6.163 -10.995 1.00 95.88 127 ARG A O 1
ATOM 962 N N . SER A 1 128 ? 5.647 -3.939 -10.910 1.00 97.25 128 SER A N 1
ATOM 963 C CA . SER A 1 128 ? 6.779 -3.982 -9.977 1.00 97.25 128 SER A CA 1
ATOM 964 C C . SER A 1 128 ? 6.349 -4.401 -8.571 1.00 97.25 128 SER A C 1
ATOM 966 O O . SER A 1 128 ? 7.007 -5.233 -7.946 1.00 97.25 128 SER A O 1
ATOM 968 N N . THR A 1 129 ? 5.207 -3.914 -8.087 1.00 97.25 129 THR A N 1
ATOM 969 C CA . THR A 1 129 ? 4.630 -4.350 -6.808 1.00 97.25 129 THR A CA 1
ATOM 970 C C . THR A 1 129 ? 4.275 -5.835 -6.841 1.00 97.25 129 THR A C 1
ATOM 972 O O . THR A 1 129 ? 4.682 -6.574 -5.941 1.00 97.25 129 THR A O 1
ATOM 975 N N . ARG A 1 130 ? 3.601 -6.310 -7.899 1.00 96.25 130 ARG A N 1
ATOM 976 C CA . ARG A 1 130 ? 3.297 -7.743 -8.089 1.00 96.25 130 ARG A CA 1
ATOM 977 C C . ARG A 1 130 ? 4.571 -8.588 -8.174 1.00 96.25 130 ARG A C 1
ATOM 979 O O . ARG A 1 130 ? 4.641 -9.657 -7.572 1.00 96.25 130 ARG A O 1
ATOM 986 N N . ALA A 1 131 ? 5.598 -8.095 -8.865 1.00 95.56 131 ALA A N 1
ATOM 987 C CA . ALA A 1 131 ? 6.893 -8.758 -8.992 1.00 95.56 131 ALA A CA 1
ATOM 988 C C . ALA A 1 131 ? 7.574 -8.980 -7.637 1.00 95.56 131 ALA A C 1
ATOM 990 O O . ALA A 1 131 ? 8.060 -10.080 -7.372 1.00 95.56 131 ALA A O 1
ATOM 991 N N . LEU A 1 132 ? 7.607 -7.971 -6.767 1.00 95.88 132 LEU A N 1
ATOM 992 C CA . LEU A 1 132 ? 8.194 -8.136 -5.436 1.00 95.88 132 LEU A CA 1
ATOM 993 C C . LEU A 1 132 ? 7.306 -8.980 -4.522 1.00 95.88 132 LEU A C 1
ATOM 995 O O . LEU A 1 132 ? 7.824 -9.830 -3.805 1.00 95.88 132 LEU A O 1
ATOM 999 N N . ALA A 1 133 ? 5.983 -8.815 -4.592 1.00 95.44 133 ALA A N 1
ATOM 1000 C CA . ALA A 1 133 ? 5.051 -9.629 -3.817 1.00 95.44 133 ALA A CA 1
ATOM 1001 C C . ALA A 1 133 ? 5.199 -11.126 -4.133 1.00 95.44 133 ALA A C 1
ATOM 1003 O O . ALA A 1 133 ? 5.302 -11.939 -3.218 1.00 95.44 133 ALA A O 1
ATOM 1004 N N . SER A 1 134 ? 5.334 -11.477 -5.417 1.00 93.69 134 SER A N 1
ATOM 1005 C CA . SER A 1 134 ? 5.531 -12.860 -5.867 1.00 93.69 134 SER A CA 1
ATOM 1006 C C . SER A 1 134 ? 6.771 -13.541 -5.279 1.00 93.69 134 SER A C 1
ATOM 1008 O O . SER A 1 134 ? 6.821 -14.763 -5.187 1.00 93.69 134 SER A O 1
ATOM 1010 N N . ARG A 1 135 ? 7.774 -12.765 -4.860 1.00 92.44 135 ARG A N 1
ATOM 1011 C CA . ARG A 1 135 ? 9.061 -13.260 -4.346 1.00 92.44 135 ARG A CA 1
ATOM 1012 C C . ARG A 1 135 ? 9.220 -13.021 -2.846 1.00 92.44 135 ARG A C 1
ATOM 1014 O O . ARG A 1 135 ? 10.248 -13.377 -2.281 1.00 92.44 135 ARG A O 1
ATOM 1021 N N . ALA A 1 136 ? 8.213 -12.432 -2.206 1.00 93.75 136 ALA A N 1
ATOM 1022 C CA . ALA A 1 136 ? 8.246 -12.127 -0.791 1.00 93.75 136 ALA A CA 1
ATOM 1023 C C . ALA A 1 136 ? 7.861 -13.350 0.050 1.00 93.75 136 ALA A C 1
ATOM 1025 O O . ALA A 1 136 ? 6.920 -14.078 -0.271 1.00 93.75 136 ALA A O 1
ATOM 1026 N N . SER A 1 137 ? 8.564 -13.536 1.162 1.00 93.31 137 SER A N 1
ATOM 1027 C CA . SER A 1 137 ? 8.209 -14.482 2.225 1.00 93.31 137 SER A CA 1
ATOM 1028 C C . SER A 1 137 ? 7.118 -13.919 3.138 1.00 93.31 137 SER A C 1
ATOM 1030 O O . SER A 1 137 ? 6.298 -14.650 3.694 1.00 93.31 137 SER A O 1
ATOM 1032 N N . ARG A 1 138 ? 7.099 -12.590 3.266 1.00 94.38 138 ARG A N 1
ATOM 1033 C CA . ARG A 1 138 ? 6.158 -11.825 4.070 1.00 94.38 138 ARG A CA 1
ATOM 1034 C C . ARG A 1 138 ? 5.964 -10.449 3.460 1.00 94.38 138 ARG A C 1
ATOM 1036 O O . ARG A 1 138 ? 6.898 -9.800 3.015 1.00 94.38 138 ARG A O 1
ATOM 1043 N N . ILE A 1 139 ? 4.734 -9.974 3.502 1.00 97.12 139 ILE A N 1
ATOM 1044 C CA . ILE A 1 139 ? 4.348 -8.605 3.172 1.00 97.12 139 ILE A CA 1
ATOM 1045 C C . ILE A 1 139 ? 3.719 -7.947 4.398 1.00 97.12 139 ILE A C 1
ATOM 1047 O O . ILE A 1 139 ? 2.822 -8.510 5.041 1.00 97.12 139 ILE A O 1
ATOM 1051 N N . MET A 1 140 ? 4.175 -6.738 4.701 1.00 97.94 140 MET A N 1
ATOM 1052 C CA . MET A 1 140 ? 3.509 -5.809 5.604 1.00 97.94 140 MET A CA 1
ATOM 1053 C C . MET A 1 140 ? 3.039 -4.594 4.808 1.00 97.94 140 MET A C 1
ATOM 1055 O O . MET A 1 140 ? 3.737 -4.140 3.902 1.00 97.94 140 MET A O 1
ATOM 1059 N N . LEU A 1 141 ? 1.859 -4.076 5.147 1.00 98.62 141 LEU A N 1
ATOM 1060 C CA . LEU A 1 141 ? 1.316 -2.865 4.532 1.00 98.62 141 LEU A CA 1
ATOM 1061 C C . LEU A 1 141 ? 1.039 -1.818 5.611 1.00 98.62 141 LEU A C 1
ATOM 1063 O O . LEU A 1 141 ? 0.554 -2.155 6.696 1.00 98.62 141 LEU A O 1
ATOM 1067 N N . GLY A 1 142 ? 1.325 -0.559 5.296 1.00 98.50 142 GLY A N 1
ATOM 1068 C CA . GLY A 1 142 ? 0.853 0.608 6.037 1.00 98.50 142 GLY A CA 1
ATOM 1069 C C . GLY A 1 142 ? 0.031 1.496 5.113 1.00 98.50 142 GLY A C 1
ATOM 1070 O O . GLY A 1 142 ? 0.593 2.128 4.229 1.00 98.50 142 GLY A O 1
ATOM 1071 N N . ILE A 1 143 ? -1.284 1.538 5.287 1.00 98.62 143 ILE A N 1
ATOM 1072 C CA . ILE A 1 143 ? -2.197 2.287 4.416 1.00 98.62 143 ILE A CA 1
ATOM 1073 C C . ILE A 1 143 ? -2.601 3.571 5.132 1.00 98.62 143 ILE A C 1
ATOM 1075 O O . ILE A 1 143 ? -3.225 3.504 6.189 1.00 98.62 143 ILE A O 1
ATOM 1079 N N . CYS A 1 144 ? -2.268 4.720 4.553 1.00 98.25 144 CYS A N 1
ATOM 1080 C CA . CYS A 1 144 ? -2.707 6.037 5.002 1.00 98.25 144 CYS A CA 1
ATOM 1081 C C . CYS A 1 144 ? -3.802 6.544 4.056 1.00 98.25 144 CYS A C 1
ATOM 1083 O O . CYS A 1 144 ? -3.528 6.798 2.883 1.00 98.25 144 CYS A O 1
ATOM 1085 N N . ALA A 1 145 ? -5.024 6.719 4.551 1.00 98.12 145 ALA A N 1
ATOM 1086 C CA . ALA A 1 145 ? -6.169 7.140 3.740 1.00 98.12 145 ALA A CA 1
ATOM 1087 C C . ALA A 1 145 ? -6.904 8.323 4.380 1.00 98.12 145 ALA A C 1
ATOM 1089 O O . ALA A 1 145 ? -6.765 8.571 5.582 1.00 98.12 145 ALA A O 1
ATOM 1090 N N . ALA A 1 146 ? -7.671 9.070 3.586 1.00 97.50 146 ALA A N 1
ATOM 1091 C CA . ALA A 1 146 ? -8.443 10.213 4.068 1.00 97.50 146 ALA A CA 1
ATOM 1092 C C . ALA A 1 146 ? -9.685 9.793 4.869 1.00 97.50 146 ALA A C 1
ATOM 1094 O O . ALA A 1 146 ? -10.172 10.582 5.678 1.00 97.50 146 ALA A O 1
ATOM 1095 N N . SER A 1 147 ? -10.167 8.562 4.674 1.00 97.38 147 SER A N 1
ATOM 1096 C CA . SER A 1 147 ? -11.282 7.982 5.424 1.00 97.38 147 SER A CA 1
ATOM 1097 C C . SER A 1 147 ? -11.101 6.481 5.672 1.00 97.38 147 SER A C 1
ATOM 1099 O O . SER A 1 147 ? -10.339 5.796 4.983 1.00 97.38 147 SER A O 1
ATOM 1101 N N . ALA A 1 148 ? -11.842 5.948 6.648 1.00 96.88 148 ALA A N 1
ATOM 1102 C CA . ALA A 1 148 ? -11.898 4.510 6.903 1.00 96.88 148 ALA A CA 1
ATOM 1103 C C . ALA A 1 148 ? -12.394 3.713 5.686 1.00 96.88 148 ALA A C 1
ATOM 1105 O O . ALA A 1 148 ? -11.856 2.649 5.389 1.00 96.88 148 ALA A O 1
ATOM 1106 N N . GLU A 1 149 ? -13.389 4.231 4.964 1.00 96.38 149 GLU A N 1
ATOM 1107 C CA . GLU A 1 149 ? -13.938 3.598 3.762 1.00 96.38 149 GLU A CA 1
ATOM 1108 C C . GLU A 1 149 ? -12.876 3.436 2.669 1.00 96.38 149 GLU A C 1
ATOM 1110 O O . GLU A 1 149 ? -12.708 2.347 2.110 1.00 96.38 149 GLU A O 1
ATOM 1115 N N . GLU A 1 150 ? -12.120 4.501 2.407 1.00 97.56 150 GLU A N 1
ATOM 1116 C CA . GLU A 1 150 ? -11.058 4.518 1.407 1.00 97.56 150 GLU A CA 1
ATOM 1117 C C . GLU A 1 150 ? -9.925 3.553 1.796 1.00 97.56 150 GLU A C 1
ATOM 1119 O O . GLU A 1 150 ? -9.519 2.697 1.003 1.00 97.56 150 GLU A O 1
ATOM 1124 N N . GLY A 1 151 ? -9.481 3.600 3.058 1.00 97.56 151 GLY A N 1
ATOM 1125 C CA . GLY A 1 151 ? -8.439 2.708 3.569 1.00 97.56 151 GLY A CA 1
ATOM 1126 C C . GLY A 1 151 ? -8.837 1.229 3.517 1.00 97.56 151 GLY A C 1
ATOM 1127 O O . GLY A 1 151 ? -8.044 0.384 3.095 1.00 97.56 151 GLY A O 1
ATOM 1128 N N . LEU A 1 152 ? -10.073 0.895 3.899 1.00 96.94 152 LEU A N 1
ATOM 1129 C CA . LEU A 1 152 ? -10.581 -0.481 3.851 1.00 96.94 152 LEU A CA 1
ATOM 1130 C C . LEU A 1 152 ? -10.806 -0.971 2.420 1.00 96.94 152 LEU A C 1
ATOM 1132 O O . LEU A 1 152 ? -10.656 -2.161 2.139 1.00 96.94 152 LEU A O 1
ATOM 1136 N N . THR A 1 153 ? -11.160 -0.079 1.500 1.00 97.69 153 THR A N 1
ATOM 1137 C CA . THR A 1 153 ? -11.249 -0.405 0.072 1.00 97.69 153 THR A CA 1
ATOM 1138 C C . THR A 1 153 ? -9.870 -0.719 -0.494 1.00 97.69 153 THR A C 1
ATOM 1140 O O . THR A 1 153 ? -9.708 -1.765 -1.125 1.00 97.69 153 THR A O 1
ATOM 1143 N N . SER A 1 154 ? -8.855 0.081 -0.155 1.00 98.00 154 SER A N 1
ATOM 1144 C CA . SER A 1 154 ? -7.464 -0.214 -0.508 1.00 98.00 154 SER A CA 1
ATOM 1145 C C . SER A 1 154 ? -6.994 -1.547 0.096 1.00 98.00 154 SER A C 1
ATOM 1147 O O . SER A 1 154 ? -6.511 -2.409 -0.634 1.00 98.00 154 SER A O 1
ATOM 1149 N N . LEU A 1 155 ? -7.237 -1.811 1.388 1.00 98.00 155 LEU A N 1
ATOM 1150 C CA . LEU A 1 155 ? -6.880 -3.096 2.014 1.00 98.00 155 LEU A CA 1
ATOM 1151 C C . LEU A 1 155 ? -7.529 -4.294 1.295 1.00 98.00 155 LEU A C 1
ATOM 1153 O O . LEU A 1 155 ? -6.881 -5.320 1.056 1.00 98.00 155 LEU A O 1
ATOM 1157 N N . ARG A 1 156 ? -8.814 -4.182 0.940 1.00 97.12 156 ARG A N 1
ATOM 1158 C CA . ARG A 1 156 ? -9.536 -5.228 0.197 1.00 97.12 156 ARG A CA 1
ATOM 1159 C C . ARG A 1 156 ? -8.942 -5.441 -1.192 1.00 97.12 156 ARG A C 1
ATOM 1161 O O . ARG A 1 156 ? -8.741 -6.595 -1.572 1.00 97.12 156 ARG A O 1
ATOM 1168 N N . SER A 1 157 ? -8.629 -4.364 -1.909 1.00 97.06 157 SER A N 1
ATOM 1169 C CA . SER A 1 157 ? -7.951 -4.406 -3.209 1.00 97.06 157 SER A CA 1
ATOM 1170 C C . SER A 1 157 ? -6.606 -5.127 -3.096 1.00 97.06 157 SER A C 1
ATOM 1172 O O . SER A 1 157 ? -6.428 -6.190 -3.686 1.00 97.06 157 SER A O 1
ATOM 1174 N N . TRP A 1 158 ? -5.717 -4.660 -2.219 1.00 97.56 158 TRP A N 1
ATOM 1175 C CA . TRP A 1 158 ? -4.378 -5.225 -2.043 1.00 97.56 158 TRP A CA 1
ATOM 1176 C C . TRP A 1 158 ? -4.382 -6.698 -1.636 1.00 97.56 158 TRP A C 1
ATOM 1178 O O . TRP A 1 158 ? -3.630 -7.499 -2.193 1.00 97.56 158 TRP A O 1
ATOM 1188 N N . THR A 1 159 ? -5.253 -7.083 -0.700 1.00 97.00 159 THR A N 1
ATOM 1189 C CA . THR A 1 159 ? -5.376 -8.494 -0.299 1.00 97.00 159 THR A CA 1
ATOM 1190 C C . THR A 1 159 ? -5.955 -9.369 -1.411 1.00 97.00 159 THR A C 1
ATOM 1192 O O . THR A 1 159 ? -5.542 -10.516 -1.539 1.00 97.00 159 THR A O 1
ATOM 1195 N N . THR A 1 160 ? -6.868 -8.850 -2.241 1.00 95.69 160 THR A N 1
ATOM 1196 C CA . THR A 1 160 ? -7.404 -9.596 -3.397 1.00 95.69 160 THR A CA 1
ATOM 1197 C C . THR A 1 160 ? -6.343 -9.760 -4.476 1.00 95.69 160 THR A C 1
ATOM 1199 O O . THR A 1 160 ? -6.101 -10.864 -4.960 1.00 95.69 160 THR A O 1
ATOM 1202 N N . GLU A 1 161 ? -5.714 -8.654 -4.861 1.00 95.69 161 GLU A N 1
ATOM 1203 C CA . GLU A 1 161 ? -4.871 -8.584 -6.048 1.00 95.69 161 GLU A CA 1
ATOM 1204 C C . GLU A 1 161 ? -3.531 -9.285 -5.875 1.00 95.69 161 GLU A C 1
ATOM 1206 O O . GLU A 1 161 ? -2.994 -9.816 -6.845 1.00 95.69 161 GLU A O 1
ATOM 1211 N N . LEU A 1 162 ? -3.017 -9.351 -4.650 1.00 95.81 162 LEU A N 1
ATOM 1212 C CA . LEU A 1 162 ? -1.797 -10.091 -4.332 1.00 95.81 162 LEU A CA 1
ATOM 1213 C C . LEU A 1 162 ? -2.083 -11.456 -3.685 1.00 95.81 162 LEU A C 1
ATOM 1215 O O . LEU A 1 162 ? -1.152 -12.102 -3.216 1.00 95.81 162 LEU A O 1
ATOM 1219 N N . ALA A 1 163 ? -3.351 -11.892 -3.639 1.00 95.81 163 ALA A N 1
ATOM 1220 C CA . ALA A 1 163 ? -3.776 -13.128 -2.972 1.00 95.81 163 ALA A CA 1
ATOM 1221 C C . ALA A 1 163 ? -3.236 -13.257 -1.532 1.00 95.81 163 ALA A C 1
ATOM 1223 O O . ALA A 1 163 ? -2.760 -14.309 -1.108 1.00 95.81 163 ALA A O 1
ATOM 1224 N N . LEU A 1 164 ? -3.288 -12.158 -0.774 1.00 96.00 164 LEU A N 1
ATOM 1225 C CA . LEU A 1 164 ? -2.800 -12.134 0.600 1.00 96.00 164 LEU A CA 1
ATOM 1226 C C . LEU A 1 164 ? -3.832 -12.758 1.551 1.00 96.00 164 LEU A C 1
ATOM 1228 O O . LEU A 1 164 ? -5.040 -12.594 1.339 1.00 96.00 164 LEU A O 1
ATOM 1232 N N . PRO A 1 165 ? -3.386 -13.423 2.630 1.00 96.00 165 PRO A N 1
ATOM 1233 C CA . PRO A 1 165 ? -4.294 -13.987 3.618 1.00 96.00 165 PRO A CA 1
ATOM 1234 C C . PRO A 1 165 ? -5.135 -12.903 4.293 1.00 96.00 165 PRO A C 1
ATOM 1236 O O . PRO A 1 165 ? -4.713 -11.765 4.478 1.00 96.00 165 PRO A O 1
ATOM 1239 N N . ARG A 1 166 ? -6.351 -13.272 4.690 1.00 95.12 166 ARG A N 1
ATOM 1240 C CA . ARG A 1 166 ? -7.281 -12.375 5.377 1.00 95.12 166 ARG A CA 1
ATOM 1241 C C . ARG A 1 166 ? -7.574 -12.912 6.762 1.00 95.12 166 ARG A C 1
ATOM 1243 O O . ARG A 1 166 ? -8.083 -14.020 6.901 1.00 95.12 166 ARG A O 1
ATOM 1250 N N . GLY A 1 167 ? -7.246 -12.105 7.755 1.00 93.69 167 GLY A N 1
ATOM 1251 C CA . GLY A 1 167 ? -7.496 -12.353 9.163 1.00 93.69 167 GLY A CA 1
ATOM 1252 C C . GLY A 1 167 ? -8.481 -11.340 9.733 1.00 93.69 167 GLY A C 1
ATOM 1253 O O . GLY A 1 167 ? -9.357 -10.816 9.039 1.00 93.69 167 GLY A O 1
ATOM 1254 N N . LYS A 1 168 ? -8.344 -11.073 11.027 1.00 94.00 168 LYS A N 1
ATOM 1255 C CA . LYS A 1 168 ? -9.208 -10.156 11.767 1.00 94.00 168 LYS A CA 1
ATOM 1256 C C . LYS A 1 168 ? -8.819 -8.706 11.493 1.00 94.00 168 LYS A C 1
ATOM 1258 O O . LYS A 1 168 ? -7.642 -8.364 11.399 1.00 94.00 168 LYS A O 1
ATOM 1263 N N . LEU A 1 169 ? -9.827 -7.839 11.431 1.00 94.00 169 LEU A N 1
ATOM 1264 C CA . LEU A 1 169 ? -9.638 -6.395 11.492 1.00 94.00 169 LEU A CA 1
ATOM 1265 C C . LEU A 1 169 ? -9.822 -5.933 12.939 1.00 94.00 169 LEU A C 1
ATOM 1267 O O . LEU A 1 169 ? -10.926 -5.937 13.477 1.00 94.00 169 LEU A O 1
ATOM 1271 N N . HIS A 1 170 ? -8.726 -5.538 13.566 1.00 93.06 170 HIS A N 1
ATOM 1272 C CA . HIS A 1 170 ? -8.690 -4.962 14.901 1.00 93.06 170 HIS A CA 1
ATOM 1273 C C . HIS A 1 170 ? -8.887 -3.443 14.848 1.00 93.06 170 HIS A C 1
ATOM 1275 O O . HIS A 1 170 ? -8.533 -2.807 13.858 1.00 93.06 170 HIS A O 1
ATOM 1281 N N . GLY A 1 171 ? -9.396 -2.856 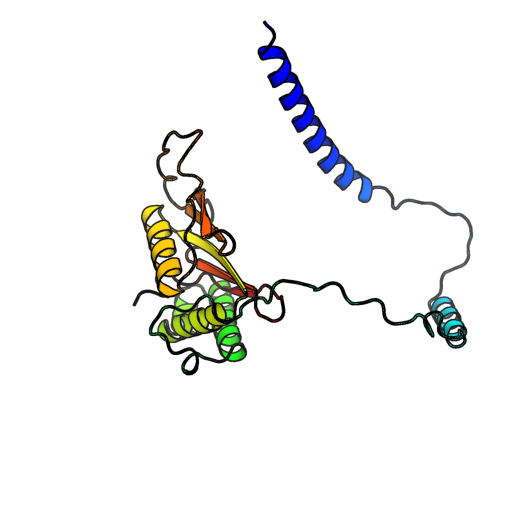15.933 1.00 89.00 171 GLY A N 1
ATOM 1282 C CA . GLY A 1 171 ? -9.640 -1.408 16.038 1.00 89.00 171 GLY A CA 1
ATOM 1283 C C . GLY A 1 171 ? -11.073 -0.974 15.711 1.00 89.00 171 GLY A C 1
ATOM 1284 O O . GLY A 1 171 ? -11.372 0.208 15.815 1.00 89.00 171 GLY A O 1
ATOM 1285 N N . MET A 1 172 ? -11.951 -1.926 15.372 1.00 88.12 172 MET A N 1
ATOM 1286 C CA . MET A 1 172 ? -13.394 -1.721 15.140 1.00 88.12 172 MET A CA 1
ATOM 1287 C C . MET A 1 172 ? -14.273 -2.392 16.209 1.00 88.12 172 MET A C 1
ATOM 1289 O O . MET A 1 172 ? -15.485 -2.498 16.056 1.00 88.12 172 MET A O 1
ATOM 1293 N N . ASP A 1 173 ? -13.659 -2.909 17.270 1.00 88.75 173 ASP A N 1
ATOM 1294 C CA . ASP A 1 173 ? -14.330 -3.615 18.357 1.00 88.75 173 ASP A CA 1
ATOM 1295 C C . ASP A 1 173 ? -13.612 -3.321 19.673 1.00 88.75 173 ASP A C 1
ATOM 1297 O O . ASP A 1 173 ? -12.374 -3.264 19.717 1.00 88.75 173 ASP A O 1
ATOM 1301 N N . LYS A 1 174 ? -14.391 -3.140 20.739 1.00 84.06 174 LYS A N 1
ATOM 1302 C CA . LYS A 1 174 ? -13.895 -3.029 22.106 1.00 84.06 174 LYS A CA 1
ATOM 1303 C C . LYS A 1 174 ? -14.688 -3.983 22.991 1.00 84.06 174 LYS A C 1
ATOM 1305 O O . LYS A 1 174 ? -15.869 -3.766 23.235 1.00 84.06 174 LYS A O 1
ATOM 1310 N N . ASP A 1 175 ? -14.014 -5.024 23.474 1.00 85.50 175 ASP A N 1
ATOM 1311 C CA . ASP A 1 175 ? -14.585 -6.049 24.355 1.00 85.50 175 ASP A CA 1
ATOM 1312 C C . ASP A 1 175 ? -15.824 -6.761 23.761 1.00 85.50 175 ASP A C 1
ATOM 1314 O O . ASP A 1 175 ? -16.755 -7.113 24.485 1.00 85.50 175 ASP A O 1
ATOM 1318 N N . GLY A 1 176 ? -15.845 -6.988 22.440 1.00 82.56 176 GLY A N 1
ATOM 1319 C CA . GLY A 1 176 ? -16.959 -7.628 21.728 1.00 82.56 176 GLY A CA 1
ATOM 1320 C C . GLY A 1 176 ? -18.103 -6.681 21.355 1.00 82.56 176 GLY A C 1
ATOM 1321 O O . GLY A 1 176 ? -19.120 -7.133 20.822 1.00 82.56 176 GLY A O 1
ATOM 1322 N N . VAL A 1 177 ? -17.959 -5.386 21.654 1.00 86.62 177 VAL A N 1
ATOM 1323 C CA . VAL A 1 177 ? -18.881 -4.338 21.223 1.00 86.62 177 VAL A CA 1
ATOM 1324 C C . VAL A 1 177 ? -18.297 -3.617 20.001 1.00 86.62 177 VAL A C 1
ATOM 1326 O O . VAL A 1 177 ? -17.229 -3.002 20.120 1.00 86.62 177 VAL A O 1
ATOM 1329 N N . PRO A 1 178 ? -19.002 -3.623 18.851 1.00 88.56 178 PRO A N 1
ATOM 1330 C CA . PRO A 1 178 ? -18.602 -2.862 17.675 1.00 88.56 178 PRO A CA 1
ATOM 1331 C C . PRO A 1 178 ? -18.434 -1.376 17.992 1.00 88.56 178 PRO A C 1
ATOM 1333 O O . PRO A 1 178 ? -19.258 -0.778 18.686 1.00 88.56 178 PRO A O 1
ATOM 1336 N N . VAL A 1 179 ? -17.374 -0.781 17.456 1.00 90.19 179 VAL A N 1
ATOM 1337 C CA . VAL A 1 179 ? -17.091 0.652 17.560 1.00 90.19 179 VAL A CA 1
ATOM 1338 C C . VAL A 1 179 ? -17.083 1.242 16.159 1.00 90.19 179 VAL A C 1
ATOM 1340 O O . VAL A 1 179 ? -16.605 0.606 15.217 1.00 90.19 179 VAL A O 1
ATOM 1343 N N . ASP A 1 180 ? -17.600 2.462 16.029 1.00 88.06 180 ASP A N 1
ATOM 1344 C CA . ASP A 1 180 ? -17.553 3.187 14.766 1.00 88.06 180 ASP A CA 1
ATOM 1345 C C . ASP A 1 180 ? -16.107 3.339 14.265 1.00 88.06 180 ASP A C 1
ATOM 1347 O O . ASP A 1 180 ? -15.178 3.516 15.067 1.00 88.06 180 ASP A O 1
ATOM 1351 N N . PRO A 1 181 ? -15.896 3.316 12.937 1.00 88.19 181 PRO A N 1
ATOM 1352 C CA . PRO A 1 181 ? -14.600 3.609 12.357 1.00 88.19 181 PRO A CA 1
ATOM 1353 C C . PRO A 1 181 ? -14.031 4.945 12.848 1.00 88.19 181 PRO A C 1
ATOM 1355 O O . PRO A 1 181 ? -14.792 5.896 13.050 1.00 88.19 181 PRO A O 1
ATOM 1358 N N . PRO A 1 182 ? -12.695 5.072 12.976 1.00 91.00 182 PRO A N 1
ATOM 1359 C CA . PRO A 1 182 ? -12.087 6.355 13.294 1.00 91.00 182 PRO A CA 1
ATOM 1360 C C . PRO A 1 182 ? -12.544 7.437 12.307 1.00 91.00 182 PRO A C 1
ATOM 1362 O O . PRO A 1 182 ? -12.520 7.229 11.092 1.00 91.00 182 PRO A O 1
ATOM 1365 N N . GLN A 1 183 ? -12.963 8.591 12.829 1.00 92.94 183 GLN A N 1
ATOM 1366 C CA . GLN A 1 183 ? -13.371 9.722 12.000 1.00 92.94 183 GLN A CA 1
ATOM 1367 C C . GLN A 1 183 ? -12.154 10.386 11.342 1.00 92.94 183 GLN A C 1
ATOM 1369 O O . GLN A 1 183 ? -11.112 10.568 11.974 1.00 92.94 183 GLN A O 1
ATOM 1374 N N . GLY A 1 184 ? -12.315 10.797 10.083 1.00 95.31 184 GLY A N 1
ATOM 1375 C CA . GLY A 1 184 ? -11.263 11.444 9.302 1.00 95.31 184 GLY A CA 1
ATOM 1376 C C . GLY A 1 184 ? -10.201 10.464 8.804 1.00 95.31 184 GLY A C 1
ATOM 1377 O O . GLY A 1 184 ? -10.496 9.312 8.489 1.00 95.31 184 GLY A O 1
ATOM 1378 N N . ALA A 1 185 ? -8.962 10.948 8.709 1.00 97.50 185 ALA A N 1
ATOM 1379 C CA . ALA A 1 185 ? -7.860 10.174 8.158 1.00 97.50 185 ALA A CA 1
ATOM 1380 C C . ALA A 1 185 ? -7.504 8.974 9.043 1.00 97.50 185 ALA A C 1
ATOM 1382 O O . ALA A 1 185 ? -7.498 9.057 10.275 1.00 97.50 185 ALA A O 1
ATOM 1383 N N . VAL A 1 186 ? -7.163 7.859 8.400 1.00 98.25 186 VAL A N 1
ATOM 1384 C CA . VAL A 1 186 ? -6.882 6.585 9.067 1.00 98.25 186 VAL A CA 1
ATOM 1385 C C . VAL A 1 186 ? -5.534 6.015 8.662 1.00 98.25 186 VAL A C 1
ATOM 1387 O O . VAL A 1 186 ? -5.011 6.291 7.580 1.00 98.25 186 VAL A O 1
ATOM 1390 N N . PHE A 1 187 ? -5.002 5.176 9.543 1.00 98.25 187 PHE A N 1
ATOM 1391 C CA . PHE A 1 187 ? -3.854 4.328 9.288 1.00 98.25 187 PHE A CA 1
ATOM 1392 C C . PHE A 1 187 ? -4.258 2.876 9.503 1.00 98.25 187 PHE A C 1
ATOM 1394 O O . PHE A 1 187 ? -4.779 2.531 10.566 1.00 98.25 187 PHE A O 1
ATOM 1401 N N . ILE A 1 188 ? -4.004 2.030 8.509 1.00 98.50 188 ILE A N 1
ATOM 1402 C CA . ILE A 1 188 ? -4.227 0.588 8.595 1.00 98.50 188 ILE A CA 1
ATOM 1403 C C . ILE A 1 188 ? -2.883 -0.118 8.487 1.00 98.50 188 ILE A C 1
ATOM 1405 O O . ILE A 1 188 ? -2.186 -0.001 7.479 1.00 98.50 188 ILE A O 1
ATOM 1409 N N . LYS A 1 189 ? -2.535 -0.890 9.514 1.00 98.38 189 LYS A N 1
ATOM 1410 C CA . LYS A 1 189 ? -1.356 -1.757 9.518 1.00 98.38 189 LYS A CA 1
ATOM 1411 C C . LYS A 1 189 ? -1.782 -3.193 9.265 1.00 98.38 189 LYS A C 1
ATOM 1413 O O . LYS A 1 189 ? -2.553 -3.730 10.052 1.00 98.38 189 LYS A O 1
ATOM 1418 N N . TYR A 1 190 ? -1.246 -3.823 8.229 1.00 98.62 190 TYR A N 1
ATOM 1419 C CA . TYR A 1 190 ? -1.538 -5.210 7.863 1.00 98.62 190 TYR A CA 1
ATOM 1420 C C . TYR A 1 190 ? -0.277 -6.084 7.903 1.00 98.62 190 TYR A C 1
ATOM 1422 O O . TYR A 1 190 ? 0.826 -5.612 7.605 1.00 98.62 190 TYR A O 1
ATOM 1430 N N . ASN A 1 191 ? -0.439 -7.364 8.253 1.00 96.94 191 ASN A N 1
ATOM 1431 C CA . ASN A 1 191 ? 0.638 -8.351 8.285 1.00 96.94 191 ASN A CA 1
ATOM 1432 C C . ASN A 1 191 ? 0.201 -9.688 7.668 1.00 96.94 191 ASN A C 1
ATOM 1434 O O . ASN A 1 191 ? -0.616 -10.405 8.237 1.00 96.94 191 ASN A O 1
ATOM 1438 N N . SER A 1 192 ? 0.835 -10.076 6.564 1.00 96.69 192 SER A N 1
ATOM 1439 C CA . SER A 1 192 ? 0.541 -11.334 5.858 1.00 96.69 192 SER A CA 1
ATOM 1440 C C . SER A 1 192 ? 0.840 -12.621 6.625 1.00 96.69 192 SER A C 1
ATOM 1442 O O . SER A 1 192 ? 0.320 -13.655 6.235 1.00 96.69 192 SER A O 1
ATOM 1444 N N . LEU A 1 193 ? 1.616 -12.608 7.716 1.00 94.12 193 LEU A N 1
ATOM 1445 C CA . LEU A 1 193 ? 1.819 -13.842 8.492 1.00 94.12 193 LEU A CA 1
ATOM 1446 C C . LEU A 1 193 ? 0.536 -14.326 9.179 1.00 94.12 193 LEU A C 1
ATOM 1448 O O . LEU A 1 193 ? 0.320 -15.528 9.274 1.00 94.12 193 LEU A O 1
ATOM 1452 N N . SER A 1 194 ? -0.298 -13.406 9.670 1.00 95.75 194 SER A N 1
ATOM 1453 C CA . SER A 1 194 ? -1.598 -13.749 10.263 1.00 95.75 194 SER A CA 1
ATOM 1454 C C . SER A 1 194 ? -2.781 -13.371 9.373 1.00 95.75 194 SER A C 1
ATOM 1456 O O . SER A 1 194 ? -3.885 -13.864 9.574 1.00 95.75 194 SER A O 1
ATOM 1458 N N . GLY A 1 195 ? -2.562 -12.492 8.392 1.00 96.25 195 GLY A N 1
ATOM 1459 C CA . GLY A 1 195 ? -3.622 -11.849 7.621 1.00 96.25 195 GLY A CA 1
ATOM 1460 C C . GLY A 1 195 ? -4.361 -10.760 8.405 1.00 96.25 195 GLY A C 1
ATOM 1461 O O . GLY A 1 195 ? -5.283 -10.145 7.868 1.00 96.25 195 GLY A O 1
ATOM 1462 N N . ASP A 1 196 ? -3.990 -10.510 9.663 1.00 97.00 196 ASP A N 1
ATOM 1463 C CA . ASP A 1 196 ? -4.666 -9.518 10.491 1.00 97.00 196 ASP A CA 1
ATOM 1464 C C . ASP A 1 196 ? -4.280 -8.094 10.085 1.00 97.00 196 ASP A C 1
ATOM 1466 O O . ASP A 1 196 ? -3.161 -7.807 9.634 1.00 97.00 196 ASP A O 1
ATOM 1470 N N . ALA A 1 197 ? -5.219 -7.184 10.321 1.00 97.81 197 ALA A N 1
ATOM 1471 C CA . ALA A 1 197 ? -5.032 -5.755 10.171 1.00 97.81 197 ALA A CA 1
ATOM 1472 C C . ALA A 1 197 ? -5.466 -5.013 11.437 1.00 97.81 197 ALA A C 1
ATOM 1474 O O . ALA A 1 197 ? -6.329 -5.472 12.178 1.00 97.81 197 ALA A O 1
ATOM 1475 N N . TYR A 1 198 ? -4.888 -3.842 11.674 1.00 97.06 198 TYR A N 1
ATOM 1476 C CA . TYR A 1 198 ? -5.282 -2.928 12.743 1.00 97.06 198 TYR A CA 1
ATOM 1477 C C . TYR A 1 198 ? -5.528 -1.542 12.156 1.00 97.06 198 TYR A C 1
ATOM 1479 O O . TYR A 1 198 ? -4.644 -1.019 11.474 1.00 97.06 198 TYR A O 1
ATOM 1487 N N . ILE A 1 199 ? -6.698 -0.960 12.424 1.00 97.25 199 ILE A N 1
ATOM 1488 C CA . ILE A 1 199 ? -7.056 0.403 12.019 1.00 97.25 199 ILE A CA 1
ATOM 1489 C C . ILE A 1 199 ? -6.997 1.365 13.212 1.00 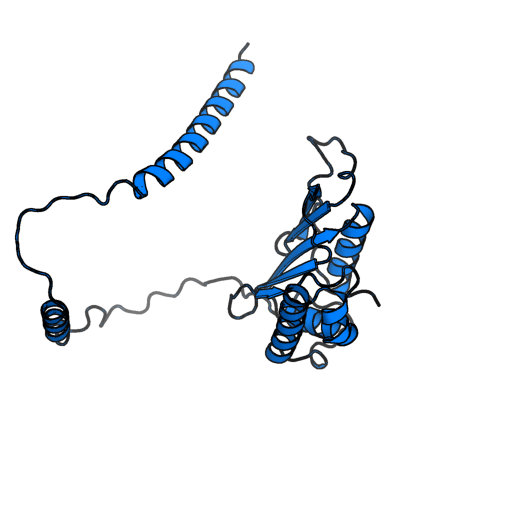97.25 199 ILE A C 1
ATOM 1491 O O . ILE A 1 199 ? -7.407 1.035 14.323 1.00 97.25 199 ILE A O 1
ATOM 1495 N N . SER A 1 200 ? -6.503 2.577 12.974 1.00 96.31 200 SER A N 1
ATOM 1496 C CA . SER A 1 200 ? -6.526 3.682 13.937 1.00 96.31 200 SER A CA 1
ATOM 1497 C C . SER A 1 200 ? -6.653 5.032 13.239 1.00 96.31 200 SER A C 1
ATOM 1499 O O . SER A 1 200 ? -6.347 5.146 12.053 1.00 96.31 200 SER A O 1
ATOM 1501 N N . GLY A 1 201 ? -7.043 6.072 13.980 1.00 96.75 201 GLY A N 1
ATOM 1502 C CA . GLY A 1 201 ? -6.976 7.451 13.489 1.00 96.75 201 GLY A CA 1
ATOM 1503 C C . GLY A 1 201 ? -5.540 7.861 13.143 1.00 96.75 201 GLY A C 1
ATOM 1504 O O . GLY A 1 201 ? -4.583 7.416 13.785 1.00 96.75 201 GLY A O 1
ATOM 1505 N N . TYR A 1 202 ? -5.388 8.700 12.121 1.00 97.31 202 TYR A N 1
ATOM 1506 C CA . TYR A 1 202 ? -4.096 9.109 11.581 1.00 97.31 202 TYR A CA 1
ATOM 1507 C C . TYR A 1 202 ? -3.995 10.628 11.460 1.00 97.31 202 TYR A C 1
ATOM 1509 O O . TYR A 1 202 ? -4.667 11.250 10.647 1.00 97.31 202 TYR A O 1
ATOM 1517 N N . GLY A 1 203 ? -3.112 11.226 12.261 1.00 94.38 203 GLY A N 1
ATOM 1518 C CA . GLY A 1 203 ? -2.844 12.669 12.238 1.00 94.38 203 GLY A CA 1
ATOM 1519 C C . GLY A 1 203 ? -1.764 13.105 11.242 1.00 94.38 203 GLY A C 1
ATOM 1520 O O . GLY A 1 203 ? -1.373 14.267 11.250 1.00 94.38 203 GLY A O 1
ATOM 1521 N N . GLY A 1 204 ? -1.224 12.186 10.435 1.00 93.31 204 GLY A N 1
ATOM 1522 C CA . GLY A 1 204 ? -0.168 12.498 9.474 1.00 93.31 204 GLY A CA 1
ATOM 1523 C C . GLY A 1 204 ? -0.692 13.011 8.129 1.00 93.31 204 GLY A C 1
ATOM 1524 O O . GLY A 1 204 ? -1.873 12.896 7.785 1.00 93.31 204 GLY A O 1
ATOM 1525 N N . THR A 1 205 ? 0.222 13.563 7.336 1.00 92.81 205 THR A N 1
ATOM 1526 C CA . THR A 1 205 ? -0.084 14.181 6.036 1.00 92.81 205 THR A CA 1
ATOM 1527 C C . THR A 1 205 ? 0.051 13.227 4.855 1.00 92.81 205 THR A C 1
ATOM 1529 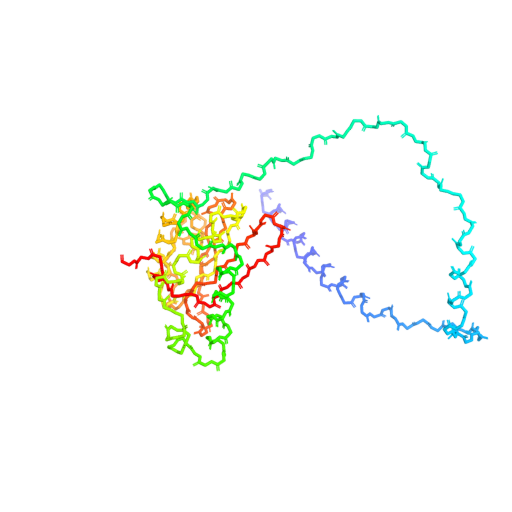O O . THR A 1 205 ? -0.487 13.510 3.791 1.00 92.81 205 THR A O 1
ATOM 1532 N N . PHE A 1 206 ? 0.730 12.090 5.022 1.00 92.38 206 PHE A N 1
ATOM 1533 C CA . PHE A 1 206 ? 0.934 11.139 3.931 1.00 92.38 206 PHE A CA 1
ATOM 1534 C C . PHE A 1 206 ? -0.361 10.425 3.538 1.00 92.38 206 PHE A C 1
ATOM 1536 O O . PHE A 1 206 ? -1.227 10.174 4.378 1.00 92.38 206 PHE A O 1
ATOM 1543 N N . ARG A 1 207 ? -0.482 10.070 2.261 1.00 95.81 207 ARG A N 1
ATOM 1544 C CA . ARG A 1 207 ? -1.574 9.265 1.705 1.0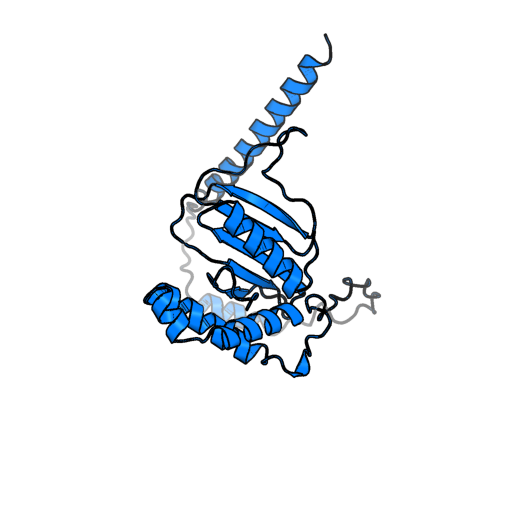0 95.81 207 ARG A CA 1
ATOM 1545 C C . ARG A 1 207 ? -0.991 8.200 0.788 1.00 95.81 207 ARG A C 1
ATOM 1547 O O . ARG A 1 207 ? 0.063 8.425 0.204 1.00 95.81 207 ARG A O 1
ATOM 1554 N N . GLY A 1 208 ? -1.650 7.049 0.716 1.00 97.31 208 GLY A N 1
ATOM 1555 C CA . GLY A 1 208 ? -1.196 5.898 -0.060 1.00 97.31 208 GLY A CA 1
ATOM 1556 C C . GLY A 1 208 ? -0.756 4.712 0.797 1.00 97.31 208 GLY A C 1
ATOM 1557 O O . GLY A 1 208 ? -1.014 4.644 2.000 1.00 97.31 208 GLY A O 1
ATOM 1558 N N . VAL A 1 209 ? -0.091 3.754 0.159 1.00 98.44 209 VAL A N 1
ATOM 1559 C CA . VAL A 1 209 ? 0.316 2.473 0.735 1.00 98.44 209 VAL A CA 1
ATOM 1560 C C . VAL A 1 209 ? 1.828 2.390 0.843 1.00 98.44 209 VAL A C 1
ATOM 1562 O O . VAL A 1 209 ? 2.556 2.442 -0.147 1.00 98.44 209 VAL A O 1
ATOM 1565 N N . LEU A 1 210 ? 2.300 2.203 2.064 1.00 98.19 210 LEU A N 1
ATOM 1566 C CA . LEU A 1 210 ? 3.648 1.767 2.364 1.00 98.19 210 LEU A CA 1
ATOM 1567 C C . LEU A 1 210 ? 3.709 0.245 2.207 1.00 98.19 210 LEU A C 1
ATOM 1569 O O . LEU A 1 210 ? 3.112 -0.491 2.995 1.00 98.19 210 LEU A O 1
ATOM 1573 N N . PHE A 1 211 ? 4.393 -0.216 1.169 1.00 98.38 211 PHE A N 1
ATOM 1574 C CA . PHE A 1 211 ? 4.553 -1.624 0.833 1.00 98.38 211 PHE A CA 1
ATOM 1575 C C . PHE A 1 211 ? 5.905 -2.128 1.337 1.00 98.38 211 PHE A C 1
ATOM 1577 O O . PHE A 1 211 ? 6.953 -1.671 0.876 1.00 98.38 211 PHE A O 1
ATOM 1584 N N . THR A 1 212 ? 5.876 -3.077 2.274 1.00 98.12 212 THR A N 1
ATOM 1585 C CA . THR A 1 212 ? 7.075 -3.602 2.935 1.00 98.12 212 THR A CA 1
ATOM 1586 C C . THR A 1 212 ? 7.199 -5.116 2.726 1.00 98.12 212 THR A C 1
ATOM 1588 O O . THR A 1 212 ? 6.725 -5.885 3.571 1.00 98.12 212 THR A O 1
ATOM 1591 N N . PRO A 1 213 ? 7.776 -5.575 1.599 1.00 97.06 213 PRO A N 1
ATOM 1592 C CA . PRO A 1 213 ? 8.094 -6.983 1.396 1.00 97.06 213 PRO A CA 1
ATOM 1593 C C . PRO A 1 213 ? 9.386 -7.385 2.125 1.00 97.06 213 PRO A C 1
ATOM 1595 O O . PRO A 1 213 ? 10.382 -6.659 2.132 1.00 97.06 213 PRO A O 1
ATOM 1598 N N . GLU A 1 214 ? 9.367 -8.576 2.708 1.00 95.44 214 GLU A N 1
ATOM 1599 C CA . GLU A 1 214 ? 10.536 -9.346 3.125 1.00 95.44 214 GLU A CA 1
ATOM 1600 C C . GLU A 1 214 ? 10.882 -10.294 1.975 1.00 95.44 214 GLU A C 1
ATOM 1602 O O . GLU A 1 214 ? 10.080 -11.169 1.633 1.00 95.44 214 GLU A O 1
ATOM 1607 N N . LEU A 1 215 ? 12.018 -10.063 1.319 1.00 91.75 215 LEU A N 1
ATOM 1608 C CA . LEU A 1 215 ? 12.438 -10.849 0.157 1.00 91.75 215 LEU A CA 1
ATOM 1609 C C . LEU A 1 215 ? 13.172 -12.130 0.587 1.00 91.75 215 LEU A C 1
ATOM 1611 O O . LEU A 1 215 ? 13.402 -12.386 1.769 1.00 91.75 215 LEU A O 1
ATOM 1615 N N . ASP A 1 216 ? 13.517 -12.962 -0.390 1.00 81.75 216 ASP A N 1
ATOM 1616 C CA . ASP A 1 216 ? 14.220 -14.235 -0.208 1.00 81.75 216 ASP A CA 1
ATOM 1617 C C . ASP A 1 216 ? 15.630 -14.093 0.391 1.00 81.75 216 ASP A C 1
ATOM 1619 O O . ASP A 1 216 ? 16.128 -15.023 1.025 1.00 81.75 216 ASP A O 1
ATOM 1623 N N . ASP A 1 217 ? 16.241 -12.915 0.264 1.00 84.25 217 ASP A N 1
ATOM 1624 C CA . ASP A 1 217 ? 17.489 -12.541 0.936 1.00 84.25 217 ASP A CA 1
ATOM 1625 C C . ASP A 1 217 ? 17.318 -12.244 2.443 1.00 84.25 217 ASP A C 1
ATOM 1627 O O . ASP A 1 217 ? 18.298 -11.953 3.132 1.00 84.25 217 ASP A O 1
ATOM 1631 N N . GLY A 1 218 ? 16.086 -12.306 2.964 1.00 81.88 218 GLY A N 1
ATOM 1632 C CA . GLY A 1 218 ? 15.741 -11.987 4.352 1.00 81.88 218 GLY A CA 1
ATOM 1633 C C . GLY A 1 218 ? 15.748 -10.489 4.661 1.00 81.88 218 GLY A C 1
ATOM 1634 O O . GLY A 1 218 ? 15.583 -10.093 5.818 1.00 81.88 218 GLY A O 1
ATOM 1635 N N . SER A 1 219 ? 15.948 -9.633 3.657 1.00 87.12 219 SER A N 1
ATOM 1636 C CA . SER A 1 219 ? 15.916 -8.193 3.846 1.00 87.12 219 SER A CA 1
ATOM 1637 C C . SER A 1 219 ? 14.493 -7.654 3.779 1.00 87.12 219 SER A C 1
ATOM 1639 O O . SER A 1 219 ? 13.752 -7.887 2.823 1.00 87.12 219 SER A O 1
ATOM 1641 N N . PHE A 1 220 ? 14.163 -6.788 4.734 1.00 91.75 220 PHE A N 1
ATOM 1642 C CA . PHE A 1 220 ? 13.002 -5.917 4.614 1.00 91.75 220 PHE A CA 1
ATOM 1643 C C . PHE A 1 220 ? 13.316 -4.778 3.647 1.00 91.75 220 PHE A C 1
ATOM 1645 O O . PHE A 1 220 ? 14.287 -4.029 3.817 1.00 91.75 220 PHE A O 1
ATOM 1652 N N . ARG A 1 221 ? 12.471 -4.633 2.633 1.00 94.69 221 ARG A N 1
ATOM 1653 C CA . ARG A 1 221 ? 12.428 -3.450 1.775 1.00 94.69 221 ARG A CA 1
ATOM 1654 C C . ARG A 1 221 ? 11.149 -2.692 2.063 1.00 94.69 221 ARG A C 1
ATOM 1656 O O . ARG A 1 221 ? 10.178 -3.281 2.514 1.00 94.69 221 ARG A O 1
ATOM 1663 N N . GLN A 1 222 ? 11.153 -1.390 1.823 1.00 97.00 222 GLN A N 1
ATOM 1664 C CA . GLN A 1 222 ? 9.997 -0.536 2.048 1.00 97.00 222 GLN A CA 1
ATOM 1665 C C . GLN A 1 222 ? 9.893 0.458 0.899 1.00 97.00 222 GLN A C 1
ATOM 1667 O O . GLN A 1 222 ? 10.874 1.131 0.587 1.00 97.00 222 GLN A O 1
ATOM 1672 N N . PHE A 1 223 ? 8.712 0.546 0.296 1.00 97.44 223 PHE A N 1
ATOM 1673 C CA . PHE A 1 223 ? 8.435 1.414 -0.843 1.00 97.44 223 PHE A CA 1
ATOM 1674 C C . PHE A 1 223 ? 7.114 2.145 -0.642 1.00 97.44 223 PHE A C 1
ATOM 1676 O O . PHE A 1 223 ? 6.163 1.569 -0.111 1.00 97.44 223 PHE A O 1
ATOM 1683 N N . GLY A 1 224 ? 7.040 3.389 -1.103 1.00 94.88 224 GLY A N 1
ATOM 1684 C CA . GLY A 1 224 ? 5.808 4.164 -1.112 1.00 94.88 224 GLY A CA 1
ATOM 1685 C C . GLY A 1 224 ? 5.931 5.526 -0.434 1.00 94.88 224 GLY A C 1
ATOM 1686 O O . GLY A 1 224 ? 6.982 5.898 0.073 1.00 94.88 224 GLY A O 1
ATOM 1687 N N . TYR A 1 225 ? 4.841 6.273 -0.362 1.00 96.69 225 TYR A N 1
ATOM 1688 C CA . TYR A 1 225 ? 3.462 5.791 -0.407 1.00 96.69 225 TYR A CA 1
ATOM 1689 C C . TYR A 1 225 ? 2.940 5.606 -1.835 1.00 96.69 225 TYR A C 1
ATOM 1691 O O . TYR A 1 225 ? 2.755 6.566 -2.574 1.00 96.69 225 TYR A O 1
ATOM 1699 N N . LEU A 1 226 ? 2.699 4.353 -2.221 1.00 97.38 226 LEU A N 1
ATOM 1700 C CA . LEU A 1 226 ? 2.104 4.003 -3.509 1.00 97.38 226 LEU A CA 1
ATOM 1701 C C . LEU A 1 226 ? 0.629 4.434 -3.546 1.00 97.38 226 LEU A C 1
ATOM 1703 O O . LEU A 1 226 ? -0.008 4.435 -2.491 1.00 97.38 226 LEU A O 1
ATOM 1707 N N . PRO A 1 227 ? 0.048 4.737 -4.718 1.00 96.62 227 PRO A N 1
ATOM 1708 C CA . PRO A 1 227 ? -1.375 5.056 -4.816 1.00 96.62 227 PRO A CA 1
ATOM 1709 C C . PRO A 1 227 ? -2.257 3.977 -4.172 1.00 96.62 227 PRO A C 1
ATOM 1711 O O . PRO A 1 227 ? -1.972 2.778 -4.273 1.00 96.62 227 PRO A O 1
ATOM 1714 N N . LEU A 1 228 ? -3.342 4.392 -3.512 1.00 97.00 228 LEU A N 1
ATOM 1715 C CA . LEU A 1 228 ? -4.247 3.484 -2.790 1.00 97.00 228 LEU A CA 1
ATOM 1716 C C . LEU A 1 228 ? -4.865 2.407 -3.690 1.00 97.00 228 LEU A C 1
ATOM 1718 O O . LEU A 1 228 ? -5.172 1.308 -3.220 1.00 97.00 228 LEU A O 1
ATOM 1722 N N . ASP A 1 229 ? -4.997 2.720 -4.971 1.00 95.44 229 ASP A N 1
ATOM 1723 C CA . ASP A 1 229 ? -5.626 1.928 -6.018 1.00 95.44 229 ASP A CA 1
ATOM 1724 C C . ASP A 1 229 ? -4.615 1.362 -7.035 1.00 95.44 229 ASP A C 1
ATOM 1726 O O . ASP A 1 229 ? -5.022 0.887 -8.089 1.00 95.44 229 ASP A O 1
ATOM 1730 N N . VAL A 1 230 ? -3.306 1.367 -6.736 1.00 95.19 230 VAL A N 1
ATOM 1731 C CA . VAL A 1 230 ? -2.242 0.977 -7.692 1.00 95.19 230 VAL A CA 1
ATOM 1732 C C . VAL A 1 230 ? -2.399 -0.435 -8.281 1.00 95.19 230 VAL A C 1
ATOM 1734 O O . VAL A 1 230 ? -1.819 -0.727 -9.319 1.00 95.19 230 VAL A O 1
ATOM 1737 N N . LEU A 1 231 ? -3.162 -1.317 -7.626 1.00 93.38 231 LEU A N 1
ATOM 1738 C CA . LEU A 1 231 ? -3.407 -2.700 -8.058 1.00 93.38 231 LEU A CA 1
ATOM 1739 C C . LEU A 1 231 ? -4.769 -2.920 -8.731 1.00 93.38 231 LEU A C 1
ATOM 1741 O O . LEU A 1 231 ? -5.016 -3.999 -9.266 1.00 93.38 231 LEU A O 1
ATOM 1745 N N . THR A 1 232 ? -5.652 -1.926 -8.683 1.00 84.88 232 THR A N 1
ATOM 1746 C CA . THR A 1 232 ? -6.993 -1.960 -9.271 1.00 84.88 232 THR A CA 1
ATOM 1747 C C . THR A 1 232 ? -7.040 -0.935 -10.385 1.00 84.88 232 THR A C 1
ATOM 1749 O O . THR A 1 232 ? -7.198 0.257 -10.128 1.00 84.88 232 THR A O 1
ATOM 1752 N N . ASN A 1 233 ? -6.853 -1.413 -11.609 1.00 56.22 233 ASN A N 1
ATOM 1753 C CA . ASN A 1 233 ? -7.097 -0.647 -12.822 1.00 56.22 233 ASN A CA 1
ATOM 1754 C C . ASN A 1 233 ? -8.422 -1.090 -13.441 1.00 56.22 233 ASN A C 1
ATOM 1756 O O . ASN A 1 233 ? -8.651 -2.322 -13.481 1.00 56.22 233 ASN A O 1
#

Organism: Ostreococcus tauri (NCBI:txid70448)

Sequence (233 aa):
MSHALASLNSVRSTVHAKKQYVERWISTRASSDGSSEGGEKFTNAGAFSALSELKTTRDPFARTSARPRAPSTPSITTGVFIKTGVDASMLPTTRDAETLLKRFDETQRKAGEDAALSACERPALERSTRALASRASRIMLGICAASAEEGLTSLRSWTTELALPRGKLHGMDKDGVPVDPPQGAVFIKYNSLSGDAYISGYGGTFRGVLFTPELDDGSFRQFGYLPLDVLTN